Protein AF-A0AAV1QVF1-F1 (afdb_monomer)

Nearest PDB structures (foldseek):
  8b2l-assembly1_n3  TM=9.665E-01  e=1.427E-15  Nicotiana tabacum
  9f1b-assembly1_Bh  TM=9.693E-01  e=2.562E-13  Oryctolagus cuniculus
  8q7z-assembly1_Bh  TM=9.724E-01  e=2.250E-12  Gallus gallus
  7oyc-assembly1_h1  TM=9.728E-01  e=4.641E-12  Xenopus laevis
  9cai-assembly1_Ch  TM=9.662E-01  e=3.014E-11  Caenorhabditis elegans

pLDDT: mean 75.4, std 24.53, range [30.38, 97.69]

Structure (mmCIF, N/CA/C/O backbone):
data_AF-A0AAV1QVF1-F1
#
_entry.id   AF-A0AAV1QVF1-F1
#
loop_
_atom_site.group_PDB
_atom_site.id
_atom_site.type_symbol
_atom_site.label_atom_id
_atom_site.label_alt_id
_atom_site.label_comp_id
_atom_site.label_asym_id
_atom_site.label_entity_id
_atom_site.label_seq_id
_atom_site.pdbx_PDB_ins_code
_atom_site.Cartn_x
_atom_site.Cartn_y
_atom_site.Cartn_z
_atom_site.occupancy
_atom_site.B_iso_or_equiv
_atom_site.auth_seq_id
_atom_site.auth_comp_id
_atom_site.auth_asym_id
_atom_site.auth_atom_id
_atom_site.pdbx_PDB_model_num
ATOM 1 N N . MET A 1 1 ? -22.819 3.137 20.913 1.00 63.47 1 MET A N 1
ATOM 2 C CA . MET A 1 1 ? -21.813 3.892 20.152 1.00 63.47 1 MET A CA 1
ATOM 3 C C . MET A 1 1 ? -22.091 3.697 18.686 1.00 63.47 1 MET A C 1
ATOM 5 O O . MET A 1 1 ? -22.201 2.554 18.252 1.00 63.47 1 MET A O 1
ATOM 9 N N . ALA A 1 2 ? -22.255 4.797 17.960 1.00 74.19 2 ALA A N 1
ATOM 10 C CA . ALA A 1 2 ? -22.386 4.755 16.515 1.00 74.19 2 ALA A CA 1
ATOM 11 C C . ALA A 1 2 ? -21.055 4.324 15.879 1.00 74.19 2 ALA A C 1
ATOM 13 O O . ALA A 1 2 ? -19.973 4.571 16.416 1.00 74.19 2 ALA A O 1
ATOM 14 N N . ARG A 1 3 ? -21.141 3.650 14.735 1.00 84.25 3 ARG A N 1
ATOM 15 C CA . ARG A 1 3 ? -19.978 3.242 13.947 1.00 84.25 3 ARG A CA 1
ATOM 16 C C . ARG A 1 3 ? -19.303 4.488 13.366 1.00 84.25 3 ARG A C 1
ATOM 18 O O . ARG A 1 3 ? -19.958 5.262 12.675 1.00 84.25 3 ARG A O 1
ATOM 25 N N . ILE A 1 4 ? -18.004 4.654 13.612 1.00 90.12 4 ILE A N 1
ATOM 26 C CA . ILE A 1 4 ? -17.231 5.778 13.068 1.00 90.12 4 ILE A CA 1
ATOM 27 C C . ILE A 1 4 ? -17.143 5.653 11.544 1.00 90.12 4 ILE A C 1
ATOM 29 O O . ILE A 1 4 ? -16.872 4.570 11.011 1.00 90.12 4 ILE A O 1
ATOM 33 N N . LYS A 1 5 ? -17.342 6.766 10.831 1.00 92.56 5 LYS A N 1
ATOM 34 C CA . LYS A 1 5 ? -17.163 6.815 9.379 1.00 92.56 5 LYS A CA 1
ATOM 35 C C . LYS A 1 5 ? -15.743 7.263 9.041 1.00 92.56 5 LYS A C 1
ATOM 37 O O . LYS A 1 5 ? -15.233 8.261 9.538 1.00 92.56 5 LYS A O 1
ATOM 42 N N . VAL A 1 6 ? -15.082 6.517 8.158 1.00 93.62 6 VAL A N 1
ATOM 43 C CA . VAL A 1 6 ? -13.661 6.741 7.839 1.00 93.62 6 VAL A CA 1
ATOM 44 C C . VAL A 1 6 ? -13.424 8.065 7.102 1.00 93.62 6 VAL A C 1
ATOM 46 O O . VAL A 1 6 ? -12.368 8.667 7.278 1.00 93.62 6 VAL A O 1
ATOM 49 N N . HIS A 1 7 ? -14.376 8.538 6.292 1.00 93.56 7 HIS A N 1
ATOM 50 C CA . HIS A 1 7 ? -14.222 9.808 5.573 1.00 93.56 7 HIS A CA 1
ATOM 51 C C . HIS A 1 7 ? -14.147 11.007 6.531 1.00 93.56 7 HIS A C 1
ATOM 53 O O . HIS A 1 7 ? -13.313 11.884 6.325 1.00 93.56 7 HIS A O 1
ATOM 59 N N . GLU A 1 8 ? -14.911 10.986 7.626 1.00 92.94 8 GLU A N 1
ATOM 60 C CA . GLU A 1 8 ? -14.871 12.013 8.676 1.00 92.94 8 GLU A CA 1
ATOM 61 C C . GLU A 1 8 ? -13.483 12.056 9.337 1.00 92.94 8 GLU A C 1
ATOM 63 O O . GLU A 1 8 ? -12.901 13.119 9.532 1.00 92.94 8 GLU A O 1
ATOM 68 N N . LEU A 1 9 ? -12.875 10.891 9.603 1.00 94.56 9 LEU A N 1
ATOM 69 C CA . LEU A 1 9 ? -11.525 10.805 10.179 1.00 94.56 9 LEU A CA 1
ATOM 70 C C . LEU A 1 9 ? -10.434 11.377 9.260 1.00 94.56 9 LEU A C 1
ATOM 72 O O . LEU A 1 9 ? -9.394 11.841 9.735 1.00 94.56 9 LEU A O 1
ATOM 76 N N . ARG A 1 10 ? -10.635 11.344 7.936 1.00 94.00 10 ARG A N 1
ATOM 77 C CA . ARG A 1 10 ? -9.662 11.899 6.984 1.00 94.00 10 ARG A CA 1
ATOM 78 C C . ARG A 1 10 ? -9.607 13.423 7.047 1.00 94.00 10 ARG A C 1
ATOM 80 O O . ARG A 1 10 ? -8.522 13.961 6.837 1.00 94.00 10 ARG A O 1
ATOM 87 N N . GLN A 1 11 ? -10.705 14.086 7.397 1.00 94.00 11 GLN A N 1
ATOM 88 C CA . GLN A 1 11 ? -10.780 15.548 7.500 1.00 94.00 11 GLN A CA 1
ATOM 89 C C . GLN A 1 11 ? -10.167 16.093 8.805 1.00 94.00 11 GLN A C 1
ATOM 91 O O . GLN A 1 11 ? -9.701 17.224 8.830 1.00 94.00 11 GLN A O 1
ATOM 96 N N . LYS A 1 12 ? -10.084 15.280 9.868 1.00 94.75 12 LYS A N 1
ATOM 97 C CA . LYS A 1 12 ? -9.550 15.690 11.185 1.00 94.75 12 LYS A CA 1
ATOM 98 C C . LYS A 1 12 ? -8.029 15.874 11.223 1.00 94.75 12 LYS A C 1
ATOM 100 O O . LYS A 1 12 ? -7.302 15.248 10.445 1.00 94.75 12 LYS A O 1
ATOM 105 N N . SER A 1 13 ? -7.516 16.653 12.176 1.00 95.69 13 SER A N 1
ATOM 106 C CA . SER A 1 13 ? -6.069 16.811 12.370 1.00 95.69 13 SER A CA 1
ATOM 107 C C . SER A 1 13 ? -5.430 15.570 13.021 1.00 95.69 13 SER A C 1
ATOM 109 O O . SER A 1 13 ? -6.107 14.674 13.531 1.00 95.69 13 SER A O 1
ATOM 111 N N . LYS A 1 14 ? -4.091 15.480 13.005 1.00 93.94 14 LYS A N 1
ATOM 112 C CA . LYS A 1 14 ? -3.368 14.381 13.678 1.00 93.94 14 LYS A CA 1
ATOM 113 C C . LYS A 1 14 ? -3.569 14.418 15.198 1.00 93.94 14 LYS A C 1
ATOM 115 O O . LYS A 1 14 ? -3.641 13.353 15.806 1.00 93.94 14 LYS A O 1
ATOM 120 N N . ALA A 1 15 ? -3.644 15.610 15.791 1.00 95.56 15 ALA A N 1
ATOM 121 C CA . ALA A 1 15 ? -3.850 15.779 17.227 1.00 95.56 15 ALA A CA 1
ATOM 122 C C . ALA A 1 15 ? -5.226 15.242 17.645 1.00 95.56 15 ALA A C 1
ATOM 124 O O . ALA A 1 15 ? -5.305 14.412 18.549 1.00 95.56 15 ALA A O 1
ATOM 125 N N . ASP A 1 16 ? -6.274 15.591 16.894 1.00 95.62 16 ASP A N 1
ATOM 126 C CA . ASP A 1 16 ? -7.645 15.138 17.171 1.00 95.62 16 ASP A CA 1
ATOM 127 C C . ASP A 1 16 ? -7.776 13.618 17.051 1.00 95.62 16 ASP A C 1
ATOM 129 O O . ASP A 1 16 ? -8.428 12.970 17.866 1.00 95.62 16 ASP A O 1
ATOM 133 N N . LEU A 1 17 ? -7.115 13.018 16.053 1.00 96.00 17 LEU A N 1
ATOM 134 C CA . LEU A 1 17 ? -7.097 11.563 15.888 1.00 96.00 17 LEU A CA 1
ATOM 135 C C . LEU A 1 17 ? -6.396 10.857 17.058 1.00 96.00 17 LEU A C 1
ATOM 137 O O . LEU A 1 17 ? -6.807 9.763 17.441 1.00 96.00 17 LEU A O 1
ATOM 141 N N . LEU A 1 18 ? -5.346 11.460 17.628 1.00 96.62 18 LEU A N 1
ATOM 142 C CA . LEU A 1 18 ? -4.652 10.915 18.797 1.00 96.62 18 LEU A CA 1
ATOM 143 C C . LEU A 1 18 ? -5.479 11.058 20.077 1.00 96.62 18 LEU A C 1
ATOM 145 O O . LEU A 1 18 ? -5.469 10.132 20.886 1.00 96.62 18 LEU A O 1
ATOM 149 N N . ALA A 1 19 ? -6.198 12.169 20.247 1.00 96.75 19 ALA A N 1
ATOM 150 C CA . ALA A 1 19 ? -7.142 12.351 21.347 1.00 96.75 19 ALA A CA 1
ATOM 151 C C . ALA A 1 19 ? -8.268 11.308 21.269 1.00 96.75 19 ALA A C 1
ATOM 153 O O . ALA A 1 19 ? -8.403 10.479 22.165 1.00 96.75 19 ALA A O 1
ATOM 154 N N . GLN A 1 20 ? -8.942 11.217 20.117 1.00 95.00 20 GLN A N 1
ATOM 155 C CA . GLN A 1 20 ? -10.008 10.241 19.881 1.00 95.00 20 GLN A CA 1
ATOM 156 C C . GLN A 1 20 ? -9.532 8.787 20.076 1.00 95.00 20 GLN A C 1
ATOM 158 O O . GLN A 1 20 ? -10.280 7.932 20.550 1.00 95.00 20 GLN A O 1
ATOM 163 N N . LEU A 1 21 ? -8.274 8.481 19.735 1.00 96.44 21 LEU A N 1
ATOM 164 C CA . LEU A 1 21 ? -7.676 7.168 19.984 1.00 96.44 21 LEU A CA 1
ATOM 165 C C . LEU A 1 21 ? -7.495 6.870 21.481 1.00 96.44 21 LEU A C 1
ATOM 167 O O . LEU A 1 21 ? -7.655 5.715 21.880 1.00 96.44 21 LEU A O 1
ATOM 171 N N . LYS A 1 22 ? -7.122 7.866 22.295 1.00 97.69 22 LYS A N 1
ATOM 172 C CA . LYS A 1 22 ? -6.984 7.705 23.752 1.00 97.69 22 LYS A CA 1
ATOM 173 C C . LYS A 1 22 ? -8.345 7.427 24.389 1.00 97.69 22 LYS A C 1
ATOM 175 O O . LYS A 1 22 ? -8.454 6.456 25.136 1.00 97.69 22 LYS A O 1
ATOM 180 N N . ASP A 1 23 ? -9.373 8.173 23.998 1.00 96.56 23 ASP A N 1
ATOM 181 C CA . ASP A 1 23 ? -10.731 8.017 24.532 1.00 96.56 23 ASP A CA 1
ATOM 182 C C . ASP A 1 23 ? -11.304 6.627 24.222 1.00 96.56 23 ASP A C 1
ATOM 184 O O . ASP A 1 23 ? -11.770 5.918 25.114 1.00 96.56 23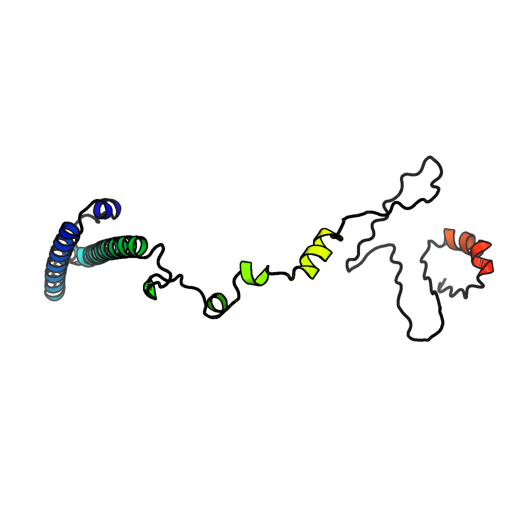 ASP A O 1
ATOM 188 N N . LEU A 1 24 ? -11.169 6.166 22.972 1.00 96.19 24 LEU A N 1
ATOM 189 C CA . LEU A 1 24 ? -11.619 4.827 22.568 1.00 96.19 24 LEU A CA 1
ATOM 190 C C . LEU A 1 24 ? -10.868 3.703 23.299 1.00 96.19 24 LEU A C 1
ATOM 192 O O . LEU A 1 24 ? -11.438 2.644 23.570 1.00 96.19 24 LEU A O 1
ATOM 196 N N . LYS A 1 25 ? -9.580 3.897 23.614 1.00 97.44 25 LYS A N 1
ATOM 197 C CA . LYS A 1 25 ? -8.801 2.925 24.398 1.00 97.44 25 LYS A CA 1
ATOM 198 C C . LYS A 1 25 ? -9.253 2.880 25.856 1.00 97.44 25 LYS A C 1
ATOM 200 O O . LYS A 1 25 ? -9.336 1.781 26.405 1.00 97.44 25 LYS A O 1
ATOM 205 N N . ALA A 1 26 ? -9.556 4.030 26.456 1.00 97.19 26 ALA A N 1
ATOM 206 C CA . ALA A 1 26 ? -10.098 4.105 27.809 1.00 97.19 26 ALA A CA 1
ATOM 207 C C . ALA A 1 26 ? -11.469 3.415 27.889 1.00 97.19 26 ALA A C 1
ATOM 209 O O . ALA A 1 26 ? -11.684 2.561 28.748 1.00 97.19 26 ALA A O 1
ATOM 210 N N . GLU A 1 27 ? -12.357 3.674 26.926 1.00 94.94 27 GLU A N 1
ATOM 211 C CA . GLU A 1 27 ? -13.651 2.991 26.845 1.00 94.94 27 GLU A CA 1
ATOM 212 C C . GLU A 1 27 ? -13.486 1.474 26.668 1.00 94.94 27 GLU A C 1
ATOM 214 O O . GLU A 1 27 ? -14.150 0.686 27.344 1.00 94.94 27 GLU A O 1
ATOM 219 N N . LEU A 1 28 ? -12.564 1.030 25.804 1.00 96.12 28 LEU A N 1
ATOM 220 C CA . LEU A 1 28 ? -12.289 -0.397 25.632 1.00 96.12 28 LEU A CA 1
ATOM 221 C C . LEU A 1 28 ? -11.797 -1.049 26.931 1.00 96.12 28 LEU A C 1
ATOM 223 O O . LEU A 1 28 ? -12.159 -2.196 27.200 1.00 96.12 28 LEU A O 1
ATOM 227 N N . ALA A 1 29 ? -10.972 -0.355 27.718 1.00 96.75 29 ALA A N 1
ATOM 228 C CA . ALA A 1 29 ? -10.501 -0.852 29.007 1.00 96.75 29 ALA A CA 1
ATOM 229 C C . ALA A 1 29 ? -11.670 -1.047 29.985 1.00 96.75 29 ALA A C 1
ATOM 231 O O . ALA A 1 29 ? -11.811 -2.130 30.552 1.00 96.75 29 ALA A O 1
ATOM 232 N N . LEU A 1 30 ? -12.573 -0.067 30.084 1.00 94.69 30 LEU A N 1
ATOM 233 C CA . LEU A 1 30 ? -13.784 -0.170 30.906 1.00 94.69 30 LEU A CA 1
ATOM 234 C C . LEU A 1 30 ? -14.687 -1.332 30.464 1.00 94.69 30 LEU A C 1
ATOM 236 O O . LEU A 1 30 ? -15.161 -2.110 31.291 1.00 94.69 30 LEU A O 1
ATOM 240 N N . LEU A 1 31 ? -14.881 -1.512 29.153 1.00 95.12 31 LEU A N 1
ATOM 241 C CA . LEU A 1 31 ? -15.676 -2.621 28.615 1.00 95.12 31 LEU A CA 1
ATOM 242 C C . LEU A 1 31 ? -15.040 -3.995 28.874 1.00 95.12 31 LEU A C 1
ATOM 244 O O . LEU A 1 31 ? -15.755 -4.988 29.001 1.00 95.12 31 LEU A O 1
ATOM 248 N N . ARG A 1 32 ? -13.707 -4.074 28.957 1.00 95.44 32 ARG A N 1
ATOM 249 C CA . ARG A 1 32 ? -12.994 -5.311 29.311 1.00 95.44 32 ARG A CA 1
ATOM 250 C C . ARG A 1 32 ? -13.179 -5.676 30.778 1.00 95.44 32 ARG A C 1
ATOM 252 O O . ARG A 1 32 ? -13.421 -6.845 31.050 1.00 95.44 32 ARG A O 1
ATOM 259 N N . VAL A 1 33 ? -13.132 -4.702 31.687 1.00 95.25 33 VAL A N 1
ATOM 260 C CA . VAL A 1 33 ? -13.449 -4.929 33.108 1.00 95.25 33 VAL A CA 1
ATOM 261 C C . VAL A 1 33 ? -14.893 -5.409 33.247 1.00 95.25 33 VAL A C 1
ATOM 263 O O . VAL A 1 33 ? -15.136 -6.454 33.841 1.00 95.25 33 VAL A O 1
ATOM 266 N N . ALA A 1 34 ? -15.835 -4.727 32.588 1.00 94.69 34 ALA A N 1
ATOM 267 C CA . ALA A 1 34 ? -17.246 -5.115 32.589 1.00 94.69 34 ALA A CA 1
ATOM 268 C C . ALA A 1 34 ? -17.495 -6.523 32.016 1.00 94.69 34 ALA A C 1
ATOM 270 O O . ALA A 1 34 ? -18.453 -7.184 32.403 1.00 94.69 34 ALA A O 1
ATOM 271 N N . LYS A 1 35 ? -16.651 -6.999 31.093 1.00 95.75 35 LYS A N 1
ATOM 272 C CA . LYS A 1 35 ? -16.720 -8.376 30.588 1.00 95.75 35 LYS A CA 1
ATOM 273 C C . LYS A 1 35 ? -16.379 -9.402 31.667 1.00 95.75 35 LYS A C 1
ATOM 275 O O . LYS A 1 35 ? -17.007 -10.453 31.697 1.00 95.75 35 LYS A O 1
ATOM 280 N N . VAL A 1 36 ? -15.392 -9.111 32.513 1.00 94.56 36 VAL A N 1
ATOM 281 C CA . VAL A 1 36 ? -14.968 -10.011 33.597 1.00 94.56 36 VAL A CA 1
ATOM 282 C C . VAL A 1 36 ? -16.013 -10.047 34.709 1.00 94.56 36 VAL A C 1
ATOM 284 O O . VAL A 1 36 ? -16.318 -11.115 35.219 1.00 94.56 36 VAL A O 1
ATOM 287 N N . THR A 1 37 ? -16.624 -8.907 35.033 1.00 93.06 37 THR A N 1
ATOM 288 C CA . THR A 1 37 ? -17.628 -8.799 36.103 1.00 93.06 37 THR A CA 1
ATOM 289 C C . THR A 1 37 ? -19.041 -9.238 35.693 1.00 93.06 37 THR A C 1
ATOM 291 O O . THR A 1 37 ? -19.994 -8.968 36.417 1.00 93.06 37 THR A O 1
ATOM 294 N N . GLY A 1 38 ? -19.210 -9.892 34.536 1.00 90.06 38 GLY A N 1
ATOM 295 C CA . GLY A 1 38 ? -20.519 -10.382 34.080 1.00 90.06 38 GLY A CA 1
ATOM 296 C C . GLY A 1 38 ? -21.493 -9.279 33.641 1.00 90.06 38 GLY A C 1
ATOM 297 O O . GLY A 1 38 ? -22.702 -9.404 33.810 1.00 90.06 38 GLY A O 1
ATOM 298 N N . GLY A 1 39 ? -20.988 -8.172 33.093 1.00 91.12 39 GLY A N 1
ATOM 299 C CA . GLY A 1 39 ? -21.803 -7.027 32.687 1.00 91.12 39 GLY A CA 1
ATOM 300 C C . GLY A 1 39 ? -22.830 -7.328 31.585 1.00 91.12 39 GLY A C 1
ATOM 301 O O . GLY A 1 39 ? -22.695 -8.263 30.800 1.00 91.12 39 GLY A O 1
ATOM 302 N N . ALA A 1 40 ? -23.846 -6.463 31.484 1.00 93.19 40 ALA A N 1
ATOM 303 C CA . ALA A 1 40 ? -24.972 -6.628 30.562 1.00 93.19 40 ALA A CA 1
ATOM 304 C C . ALA A 1 40 ? -24.554 -6.885 29.089 1.00 93.19 40 ALA A C 1
ATOM 306 O O . ALA A 1 40 ? -23.673 -6.187 28.565 1.00 93.19 40 ALA A O 1
ATOM 307 N N . PRO A 1 41 ? -25.252 -7.780 28.359 1.00 90.81 41 PRO A N 1
ATOM 308 C CA . PRO A 1 41 ? -24.879 -8.200 26.999 1.00 90.81 41 PRO A CA 1
ATOM 309 C C . PRO A 1 41 ? -24.834 -7.041 25.989 1.00 90.81 41 PRO A C 1
ATOM 311 O O . PRO A 1 41 ? -23.971 -6.998 25.105 1.00 90.81 41 PRO A O 1
ATOM 314 N N . ASN A 1 42 ? -25.691 -6.031 26.166 1.00 90.81 42 ASN A N 1
ATOM 315 C CA . ASN A 1 42 ? -25.704 -4.817 25.342 1.00 90.81 42 ASN A CA 1
ATOM 316 C C . ASN A 1 42 ? -24.419 -3.983 25.485 1.00 90.81 42 ASN A C 1
ATOM 318 O O . ASN A 1 42 ? -23.991 -3.331 24.530 1.00 90.81 42 ASN A O 1
ATOM 322 N N . LYS A 1 43 ? -23.773 -3.996 26.660 1.00 89.38 43 LYS A N 1
ATOM 323 C CA . LYS A 1 43 ? -22.462 -3.356 26.862 1.00 89.38 43 LYS A CA 1
ATOM 324 C C . LYS A 1 43 ? -21.357 -4.186 26.206 1.00 89.38 43 LYS A C 1
ATOM 326 O O . LYS A 1 43 ? -20.523 -3.624 25.502 1.00 89.38 43 LYS A O 1
ATOM 331 N N . LEU A 1 44 ? -21.391 -5.511 26.346 1.00 90.00 44 LEU A N 1
ATOM 332 C CA . LEU A 1 44 ? -20.382 -6.416 25.776 1.00 90.00 44 LEU A CA 1
ATOM 333 C C . LEU A 1 44 ? -20.367 -6.406 24.242 1.00 90.00 44 LEU A C 1
ATOM 335 O O . LEU A 1 44 ? -19.299 -6.411 23.628 1.00 90.00 44 LEU A O 1
ATOM 339 N N . SER A 1 45 ? -21.537 -6.280 23.618 1.00 91.94 45 SER A N 1
ATOM 340 C CA . SER A 1 45 ? -21.677 -6.165 22.160 1.00 91.94 45 SER A CA 1
ATOM 341 C C . SER A 1 45 ? -20.908 -4.966 21.577 1.00 91.94 45 SER A C 1
ATOM 343 O O . SER A 1 45 ? -20.428 -5.015 20.441 1.00 91.94 45 SER A O 1
ATOM 345 N N . LYS A 1 46 ? -20.697 -3.902 22.370 1.00 92.94 46 LYS A N 1
ATOM 346 C CA . LYS A 1 46 ? -19.928 -2.716 21.954 1.00 92.94 46 LYS A CA 1
ATOM 347 C C . LYS A 1 46 ? -18.430 -2.995 21.805 1.00 92.94 46 LYS A C 1
ATOM 349 O O . LYS A 1 46 ? -17.777 -2.292 21.040 1.00 92.94 46 LYS A O 1
ATOM 354 N N . ILE A 1 47 ? -17.880 -4.034 22.446 1.00 94.62 47 ILE A N 1
ATOM 355 C CA . ILE A 1 47 ? -16.438 -4.349 22.400 1.00 94.62 47 ILE A CA 1
ATOM 356 C C . ILE A 1 47 ? -15.959 -4.528 20.956 1.00 94.62 47 ILE A C 1
ATOM 358 O O . ILE A 1 47 ? -14.922 -3.986 20.570 1.00 94.62 47 ILE A O 1
ATOM 362 N N . LYS A 1 48 ? -16.716 -5.272 20.138 1.00 93.62 48 LYS A N 1
ATOM 363 C CA . LYS A 1 48 ? -16.373 -5.496 18.725 1.00 93.62 48 LYS A CA 1
ATOM 364 C C . LYS A 1 48 ? -16.333 -4.175 17.955 1.00 93.62 48 LYS A C 1
ATOM 366 O O . LYS A 1 48 ? -15.389 -3.934 17.205 1.00 93.62 48 LYS A O 1
ATOM 371 N N . VAL A 1 49 ? -17.326 -3.314 18.181 1.00 94.06 49 VAL A N 1
ATOM 372 C CA . VAL A 1 49 ? -17.444 -2.007 17.522 1.00 94.06 49 VAL A CA 1
ATOM 373 C C . VAL A 1 49 ? -16.283 -1.093 17.916 1.00 94.06 49 VAL A C 1
ATOM 375 O O . VAL A 1 49 ? -15.615 -0.562 17.035 1.00 94.06 49 VAL A O 1
ATOM 378 N N . VAL A 1 50 ? -15.971 -0.975 1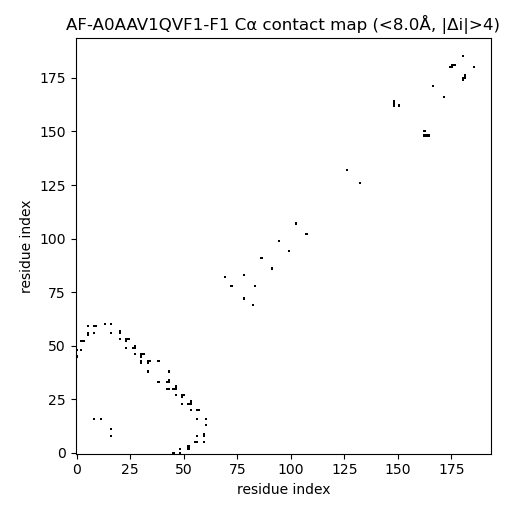9.210 1.00 95.25 50 VAL A N 1
ATOM 379 C CA . VAL A 1 50 ? -14.872 -0.126 19.703 1.00 95.25 50 VAL A CA 1
ATOM 380 C C . VAL A 1 50 ? -13.512 -0.614 19.185 1.00 95.25 50 VAL A C 1
ATOM 382 O O . VAL A 1 50 ? -12.695 0.193 18.744 1.00 95.25 50 VAL A O 1
ATOM 385 N N . ARG A 1 51 ? -13.268 -1.934 19.133 1.00 96.06 51 ARG A N 1
ATOM 386 C CA . ARG A 1 51 ? -12.033 -2.492 18.543 1.00 96.06 51 ARG A CA 1
ATOM 387 C C . ARG A 1 51 ? -11.882 -2.138 17.063 1.00 96.06 51 ARG A C 1
ATOM 389 O O . ARG A 1 51 ? -10.786 -1.776 16.636 1.00 96.06 51 ARG A O 1
ATOM 396 N N . LEU A 1 52 ? -12.967 -2.234 16.293 1.00 95.44 52 LEU A N 1
ATOM 397 C CA . LEU A 1 52 ? -12.979 -1.846 14.881 1.00 95.44 52 LEU A CA 1
ATOM 398 C C . LEU A 1 52 ? -12.729 -0.343 14.715 1.00 95.44 52 LEU A C 1
ATOM 400 O O . LEU A 1 52 ? -11.909 0.044 13.886 1.00 95.44 52 LEU A O 1
ATOM 404 N N . SER A 1 53 ? -13.362 0.489 15.542 1.00 95.75 53 SER A N 1
ATOM 405 C CA . SER A 1 53 ? -13.148 1.939 15.574 1.00 95.75 53 SER A CA 1
ATOM 406 C C . SER A 1 53 ? -11.682 2.308 15.841 1.00 95.75 53 SER A C 1
ATOM 408 O O . SER A 1 53 ? -11.106 3.111 15.108 1.00 95.75 53 SER A O 1
ATOM 410 N N . ILE A 1 54 ? -11.031 1.672 16.824 1.00 95.94 54 ILE A N 1
ATOM 411 C CA . ILE A 1 54 ? -9.597 1.869 17.113 1.00 95.94 54 ILE A CA 1
ATOM 412 C C . ILE A 1 54 ? -8.738 1.502 15.899 1.00 95.94 54 ILE A C 1
ATOM 414 O O . ILE A 1 54 ? -7.846 2.262 15.515 1.00 95.94 54 ILE A O 1
ATOM 418 N N . ALA A 1 55 ? -9.011 0.354 15.271 1.00 96.50 55 ALA A N 1
ATOM 419 C CA . ALA A 1 55 ? -8.278 -0.091 14.089 1.00 96.50 55 ALA A CA 1
ATOM 420 C C . ALA A 1 55 ? -8.427 0.896 12.917 1.00 96.50 55 ALA A C 1
ATOM 422 O O . ALA A 1 55 ? -7.446 1.197 12.235 1.00 96.50 55 ALA A O 1
ATOM 423 N N . GLN A 1 56 ? -9.625 1.451 12.708 1.00 95.56 56 GLN A N 1
ATOM 424 C CA . GLN A 1 56 ? -9.880 2.465 11.681 1.00 95.56 56 GLN A CA 1
ATOM 425 C C . GLN A 1 56 ? -9.094 3.758 11.937 1.00 95.56 56 GLN A C 1
ATOM 427 O O . GLN A 1 56 ? -8.432 4.250 11.021 1.00 95.56 56 GLN A O 1
ATOM 432 N N . VAL A 1 57 ? -9.105 4.279 13.170 1.00 96.25 57 VAL A N 1
ATOM 433 C CA . VAL A 1 57 ? -8.349 5.492 13.540 1.00 96.25 57 VAL A CA 1
ATOM 434 C C . VAL A 1 57 ? -6.847 5.286 13.333 1.00 96.25 57 VAL A C 1
ATOM 436 O O . VAL A 1 57 ? -6.203 6.097 12.665 1.00 96.25 57 VAL A O 1
ATOM 439 N N . LEU A 1 58 ? -6.292 4.169 13.817 1.00 97.06 58 LEU A N 1
ATOM 440 C CA . LEU A 1 58 ? -4.881 3.819 13.608 1.00 97.06 58 LEU A CA 1
ATOM 441 C C . LEU A 1 58 ? -4.532 3.716 12.119 1.00 97.06 58 LEU A C 1
ATOM 443 O O . LEU A 1 58 ? -3.505 4.239 11.688 1.00 97.06 58 LEU A O 1
ATOM 447 N N . THR A 1 59 ? -5.411 3.110 11.319 1.00 96.75 59 THR A N 1
ATOM 448 C CA . THR A 1 59 ? -5.221 2.990 9.868 1.00 96.75 59 THR A CA 1
ATOM 449 C C . THR A 1 59 ? -5.132 4.362 9.201 1.00 96.75 59 THR A C 1
ATOM 451 O O . THR A 1 59 ? -4.223 4.587 8.403 1.00 96.75 59 THR A O 1
ATOM 454 N N . VAL A 1 60 ? -6.024 5.301 9.540 1.00 96.94 60 VAL A N 1
ATOM 455 C CA . VAL A 1 60 ? -6.003 6.664 8.978 1.00 96.94 60 VAL A CA 1
ATOM 456 C C . VAL A 1 60 ? -4.741 7.422 9.400 1.00 96.94 60 VAL A C 1
ATOM 458 O O . VAL A 1 60 ? -4.119 8.076 8.560 1.00 96.94 60 VAL A O 1
ATOM 461 N N . ILE A 1 61 ? -4.309 7.293 10.660 1.00 96.69 61 ILE A N 1
ATOM 462 C CA .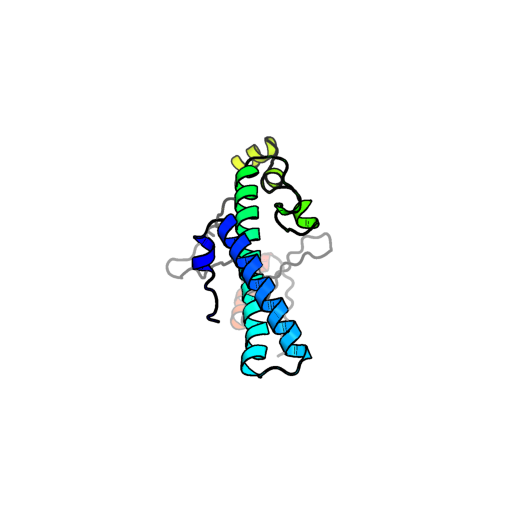 ILE A 1 61 ? -3.048 7.883 11.140 1.00 96.69 61 ILE A CA 1
ATOM 463 C C . ILE A 1 61 ? -1.865 7.348 10.319 1.00 96.69 61 ILE A C 1
ATOM 465 O O . ILE A 1 61 ? -1.080 8.137 9.788 1.00 96.69 61 ILE A O 1
ATOM 469 N N . SER A 1 62 ? -1.754 6.026 10.153 1.00 96.06 62 SER A N 1
ATOM 470 C CA . SER A 1 62 ? -0.678 5.410 9.367 1.00 96.06 62 SER A CA 1
ATOM 471 C C . SER A 1 62 ? -0.740 5.780 7.882 1.00 96.06 62 SER A C 1
ATOM 473 O O . SER A 1 62 ? 0.304 5.967 7.257 1.00 96.06 62 SER A O 1
ATOM 475 N N . GLN A 1 63 ? -1.938 5.912 7.301 1.00 95.19 63 GLN A N 1
ATOM 476 C CA . GLN A 1 63 ? -2.119 6.379 5.922 1.00 95.19 63 GLN A CA 1
ATOM 477 C C . GLN A 1 63 ? -1.597 7.808 5.745 1.00 95.19 63 GLN A C 1
ATOM 479 O O . GLN A 1 63 ? -0.800 8.044 4.838 1.00 95.19 63 GLN A O 1
ATOM 484 N N . LYS A 1 64 ? -1.978 8.738 6.633 1.00 94.50 64 LYS A N 1
ATOM 485 C CA . LYS A 1 64 ? -1.507 10.134 6.603 1.00 94.50 64 LYS A CA 1
ATOM 486 C C . LYS A 1 64 ? 0.009 10.226 6.756 1.00 94.50 64 LYS A C 1
ATOM 488 O O . LYS A 1 64 ? 0.663 10.895 5.963 1.00 94.50 64 LYS A O 1
ATOM 493 N N . GLN A 1 65 ? 0.582 9.498 7.715 1.00 94.00 65 GLN A N 1
ATOM 494 C CA . GLN A 1 65 ? 2.035 9.444 7.910 1.00 94.00 65 GLN A CA 1
ATOM 495 C C . GLN A 1 65 ? 2.760 8.941 6.654 1.00 94.00 65 GLN A C 1
ATOM 497 O O . GLN A 1 65 ? 3.717 9.565 6.199 1.00 94.00 65 GLN A O 1
ATOM 502 N N . LYS A 1 66 ? 2.282 7.846 6.047 1.00 94.69 66 LYS A N 1
ATOM 503 C CA . LYS A 1 66 ? 2.868 7.309 4.811 1.00 94.69 66 LYS A CA 1
ATOM 504 C C . LYS A 1 66 ? 2.708 8.262 3.629 1.00 94.69 66 LYS A C 1
ATOM 506 O O . LYS A 1 66 ? 3.622 8.329 2.818 1.00 94.69 66 LYS A O 1
ATOM 511 N N . ALA A 1 67 ? 1.593 8.982 3.514 1.00 94.31 67 ALA A N 1
ATOM 512 C CA . ALA A 1 67 ? 1.389 9.967 2.451 1.00 94.31 67 ALA A CA 1
ATOM 513 C C . ALA A 1 67 ? 2.409 11.112 2.549 1.00 94.31 67 ALA A C 1
ATOM 515 O O . ALA A 1 67 ? 3.103 11.390 1.575 1.00 94.31 67 ALA A O 1
ATOM 516 N N . VAL A 1 68 ? 2.589 11.678 3.748 1.00 94.88 68 VAL A N 1
ATOM 517 C CA . VAL A 1 68 ? 3.597 12.721 4.008 1.00 94.88 68 VAL A CA 1
ATOM 518 C C . VAL A 1 68 ? 5.008 12.217 3.685 1.00 94.88 68 VAL A C 1
ATOM 520 O O . VAL A 1 68 ? 5.768 12.891 2.993 1.00 94.88 68 VAL A O 1
ATOM 523 N N . LEU A 1 69 ? 5.352 10.997 4.113 1.00 95.06 69 LEU A N 1
ATOM 524 C CA . LEU A 1 69 ? 6.650 10.395 3.799 1.00 95.06 69 LEU A CA 1
ATOM 525 C C . LEU A 1 69 ? 6.832 10.134 2.295 1.00 95.06 69 LEU A C 1
ATOM 527 O O . LEU A 1 69 ? 7.923 10.328 1.769 1.00 95.06 69 LEU A O 1
ATOM 531 N N . ARG A 1 70 ? 5.788 9.709 1.575 1.00 95.25 70 ARG A N 1
ATOM 532 C CA . ARG A 1 70 ? 5.869 9.512 0.119 1.00 95.25 70 ARG A CA 1
ATOM 533 C C . ARG A 1 70 ? 6.158 10.819 -0.608 1.00 95.25 70 ARG A C 1
ATOM 535 O O . ARG A 1 70 ? 7.003 10.808 -1.496 1.00 95.25 70 ARG A O 1
ATOM 542 N N . GLU A 1 71 ? 5.526 11.920 -0.209 1.00 94.88 71 GLU A N 1
ATOM 543 C CA . GLU A 1 71 ? 5.808 13.236 -0.794 1.00 94.88 71 GLU A CA 1
ATOM 544 C C . GLU A 1 71 ? 7.240 13.694 -0.480 1.00 94.88 71 GLU A C 1
ATOM 546 O O . GLU A 1 71 ? 7.983 14.057 -1.392 1.00 94.88 71 GLU A O 1
ATOM 551 N N . ALA A 1 72 ? 7.697 13.542 0.768 1.00 94.81 72 ALA A N 1
ATOM 552 C CA . ALA A 1 72 ? 9.057 13.916 1.173 1.00 94.81 72 ALA A CA 1
ATOM 553 C C . ALA A 1 72 ? 10.177 13.143 0.440 1.00 94.81 72 ALA A C 1
ATOM 555 O O . ALA A 1 72 ? 11.310 13.626 0.339 1.00 94.81 72 ALA A O 1
ATOM 556 N N . TYR A 1 73 ? 9.892 11.933 -0.057 1.00 95.62 73 TYR A N 1
ATOM 557 C CA . TYR A 1 73 ? 10.865 11.060 -0.726 1.00 95.62 73 TYR A CA 1
ATOM 558 C C . TYR A 1 73 ? 10.608 10.861 -2.231 1.00 95.62 73 TYR A C 1
ATOM 560 O O . TYR A 1 73 ? 11.359 10.136 -2.879 1.00 95.62 73 TYR A O 1
ATOM 568 N N . LYS A 1 74 ? 9.610 11.529 -2.824 1.00 93.06 74 LYS A N 1
ATOM 569 C CA . LYS A 1 74 ? 9.115 11.278 -4.195 1.00 93.06 74 LYS A CA 1
ATOM 570 C C . LYS A 1 74 ? 10.183 11.311 -5.293 1.00 93.06 74 LYS A C 1
ATOM 572 O O . LYS A 1 74 ? 10.121 10.521 -6.229 1.00 93.06 74 LYS A O 1
ATOM 577 N N . LYS A 1 75 ? 11.157 12.215 -5.181 1.00 92.31 75 LYS A N 1
ATOM 578 C CA . LYS A 1 75 ? 12.234 12.414 -6.172 1.00 92.31 75 LYS A CA 1
ATOM 579 C C . LYS A 1 75 ? 13.611 11.979 -5.667 1.00 92.31 75 LYS A C 1
ATOM 581 O O . LYS A 1 75 ? 14.614 12.187 -6.341 1.00 92.31 75 LYS A O 1
ATOM 586 N N . LYS A 1 76 ? 13.685 11.390 -4.472 1.00 95.00 76 LYS A N 1
ATOM 587 C CA . LYS A 1 76 ? 14.958 10.949 -3.899 1.00 95.00 76 LYS A CA 1
ATOM 588 C C . LYS A 1 76 ? 15.338 9.598 -4.499 1.00 95.00 76 LYS A C 1
ATOM 590 O O . LYS A 1 76 ? 14.522 8.681 -4.541 1.00 95.00 76 LYS A O 1
ATOM 595 N N . LYS A 1 77 ? 16.599 9.458 -4.919 1.00 93.19 77 LYS A N 1
ATOM 596 C CA . LYS A 1 77 ? 17.137 8.206 -5.484 1.00 93.19 77 LYS A CA 1
ATOM 597 C C . LYS A 1 77 ? 17.008 7.028 -4.510 1.00 93.19 77 LYS A C 1
ATOM 599 O O . LYS A 1 77 ? 16.697 5.912 -4.919 1.00 93.19 77 LYS A O 1
ATOM 604 N N . LEU A 1 78 ? 17.256 7.272 -3.222 1.00 92.75 78 LEU A N 1
ATOM 605 C CA . LEU A 1 78 ? 17.234 6.252 -2.177 1.00 92.75 78 LEU A CA 1
ATOM 606 C C . LEU A 1 78 ? 15.940 6.348 -1.367 1.00 92.75 78 LEU A C 1
ATOM 608 O O . LEU A 1 78 ? 15.732 7.284 -0.598 1.00 92.75 78 LEU A O 1
ATOM 612 N N . LEU A 1 79 ? 15.078 5.346 -1.544 1.00 93.06 79 LEU A N 1
ATOM 613 C CA . LEU A 1 79 ? 13.843 5.191 -0.781 1.00 93.06 79 LEU A CA 1
ATOM 614 C C . LEU A 1 79 ? 14.038 4.214 0.392 1.00 93.06 79 LEU A C 1
ATOM 616 O O . LEU A 1 79 ? 14.665 3.156 0.196 1.00 93.06 79 LEU A O 1
ATOM 620 N N . PRO A 1 80 ? 13.425 4.491 1.560 1.00 94.81 80 PRO A N 1
ATOM 621 C CA . PRO A 1 80 ? 13.277 3.519 2.643 1.00 94.81 80 PRO A CA 1
ATOM 622 C C . PRO A 1 80 ? 12.607 2.223 2.167 1.00 94.81 80 PRO A C 1
ATOM 624 O O . PRO A 1 80 ? 11.730 2.253 1.299 1.00 94.81 80 PRO A O 1
ATOM 627 N N . LEU A 1 81 ? 12.990 1.079 2.746 1.00 92.38 81 LEU A N 1
ATOM 628 C CA . LEU A 1 81 ? 12.504 -0.253 2.346 1.00 92.38 81 LEU A CA 1
ATOM 629 C C . LEU A 1 81 ? 10.971 -0.392 2.389 1.00 92.38 81 LEU A C 1
ATOM 631 O O . LEU A 1 81 ? 10.400 -1.107 1.561 1.00 92.38 81 LEU A O 1
ATOM 635 N N . ASP A 1 82 ? 10.306 0.318 3.300 1.00 91.31 82 ASP A N 1
ATOM 636 C CA . ASP A 1 82 ? 8.847 0.286 3.465 1.00 91.31 82 ASP A CA 1
ATOM 637 C C . ASP A 1 82 ? 8.082 1.008 2.357 1.00 91.31 82 ASP A C 1
ATOM 639 O O . ASP A 1 82 ? 6.952 0.637 2.035 1.00 91.31 82 ASP A O 1
ATOM 643 N N . LEU A 1 83 ? 8.694 2.034 1.761 1.00 92.88 83 LEU A N 1
ATOM 644 C CA . LEU A 1 83 ? 8.086 2.820 0.689 1.00 92.88 83 LEU A CA 1
ATOM 645 C C . LEU A 1 83 ? 8.359 2.230 -0.696 1.00 92.88 83 LEU A C 1
ATOM 647 O O . LEU A 1 83 ? 7.668 2.591 -1.653 1.00 92.88 83 LEU A O 1
ATOM 651 N N . ARG A 1 84 ? 9.330 1.312 -0.806 1.00 92.31 84 ARG A N 1
ATOM 652 C CA . ARG A 1 84 ? 9.653 0.626 -2.062 1.00 92.31 84 ARG A CA 1
ATOM 653 C C . ARG A 1 84 ? 8.467 -0.219 -2.543 1.00 92.31 84 ARG A C 1
ATOM 655 O O . ARG A 1 84 ? 7.778 -0.843 -1.732 1.00 92.31 84 ARG A O 1
ATOM 662 N N . PRO A 1 85 ? 8.248 -0.304 -3.866 1.00 93.25 85 PRO A N 1
ATOM 663 C CA . PRO A 1 85 ? 7.220 -1.173 -4.418 1.00 93.25 85 PRO A CA 1
ATOM 664 C C . PRO A 1 85 ? 7.506 -2.633 -4.043 1.00 93.25 85 PRO A C 1
ATOM 666 O O . PRO A 1 85 ? 8.626 -3.127 -4.210 1.00 93.25 85 PRO A O 1
ATOM 669 N N . LYS A 1 86 ? 6.486 -3.337 -3.545 1.00 94.81 86 LYS A N 1
ATOM 670 C CA . LYS A 1 86 ? 6.586 -4.754 -3.183 1.00 94.81 86 LYS A CA 1
ATOM 671 C C . LYS A 1 86 ? 6.496 -5.598 -4.458 1.00 94.81 86 LYS A C 1
ATOM 673 O O . LYS A 1 86 ? 5.418 -5.863 -4.968 1.00 94.81 86 LYS A O 1
ATOM 678 N N . LYS A 1 87 ? 7.658 -5.964 -5.000 1.00 95.75 87 LYS A N 1
ATOM 679 C CA . LYS A 1 87 ? 7.821 -6.859 -6.158 1.00 95.75 87 LYS A CA 1
ATOM 680 C C . LYS A 1 87 ? 8.639 -8.083 -5.748 1.00 95.75 87 LYS A C 1
ATOM 682 O O . LYS A 1 87 ? 9.433 -8.007 -4.803 1.00 95.75 87 LYS A O 1
ATOM 687 N N . THR A 1 88 ? 8.504 -9.185 -6.484 1.00 97.19 88 THR A N 1
ATOM 688 C CA . THR A 1 88 ? 9.330 -10.381 -6.255 1.00 97.19 88 THR A CA 1
ATOM 689 C C . THR A 1 88 ? 10.818 -10.067 -6.450 1.00 97.19 88 THR A C 1
ATOM 691 O O . THR A 1 88 ? 11.199 -9.100 -7.118 1.00 97.19 88 THR A O 1
ATOM 694 N N . ARG A 1 89 ? 11.695 -10.867 -5.832 1.00 96.19 89 ARG A N 1
ATOM 695 C CA . ARG A 1 89 ? 13.155 -10.691 -5.940 1.00 96.19 89 ARG A CA 1
ATOM 696 C C . ARG A 1 89 ? 13.629 -10.769 -7.395 1.00 96.19 89 ARG A C 1
ATOM 698 O O . ARG A 1 89 ? 14.428 -9.929 -7.795 1.00 96.19 89 ARG A O 1
ATOM 705 N N . ALA A 1 90 ? 13.092 -11.708 -8.177 1.00 97.69 90 ALA A N 1
ATOM 706 C CA . ALA A 1 90 ? 13.394 -11.853 -9.601 1.00 97.69 90 ALA A CA 1
ATOM 707 C C . ALA A 1 90 ? 13.042 -10.580 -10.393 1.00 97.69 90 ALA A C 1
ATOM 709 O O . ALA A 1 90 ? 13.891 -10.030 -11.091 1.00 97.69 90 ALA A O 1
ATOM 710 N N . ILE A 1 91 ? 11.841 -10.019 -10.192 1.00 96.50 91 ILE A N 1
ATOM 711 C CA . ILE A 1 91 ? 11.412 -8.780 -10.867 1.00 96.50 91 ILE A CA 1
ATOM 712 C C . ILE A 1 91 ? 12.264 -7.570 -10.455 1.00 96.50 91 ILE A C 1
ATOM 714 O O . ILE A 1 91 ? 12.435 -6.648 -11.245 1.00 96.50 91 ILE A O 1
ATOM 718 N N . ARG A 1 92 ? 12.798 -7.537 -9.228 1.00 94.62 92 ARG A N 1
ATOM 719 C CA . ARG A 1 92 ? 13.705 -6.458 -8.795 1.00 94.62 92 ARG A CA 1
ATOM 720 C C . ARG A 1 92 ? 15.101 -6.553 -9.416 1.00 94.62 92 ARG A C 1
ATOM 722 O O . ARG A 1 92 ? 15.752 -5.524 -9.528 1.00 94.62 92 ARG A O 1
ATOM 729 N N . ARG A 1 93 ? 15.557 -7.761 -9.763 1.00 95.81 93 ARG A N 1
ATOM 730 C CA . ARG A 1 93 ? 16.896 -8.018 -10.320 1.00 95.81 93 ARG A CA 1
ATOM 731 C C . ARG A 1 93 ? 16.954 -7.973 -11.846 1.00 95.81 93 ARG A C 1
ATOM 733 O O . ARG A 1 93 ? 18.038 -7.783 -12.380 1.00 95.81 93 ARG A O 1
ATOM 740 N N . ARG A 1 94 ? 15.827 -8.159 -12.542 1.00 96.31 94 ARG A N 1
ATOM 741 C CA . ARG A 1 94 ? 15.787 -8.088 -14.011 1.00 96.31 94 ARG A CA 1
ATOM 742 C C . ARG A 1 94 ? 16.200 -6.702 -14.517 1.00 96.31 94 ARG A C 1
ATOM 744 O O . ARG A 1 94 ? 15.955 -5.696 -13.849 1.00 96.31 94 ARG A O 1
ATOM 751 N N . LEU A 1 95 ? 16.733 -6.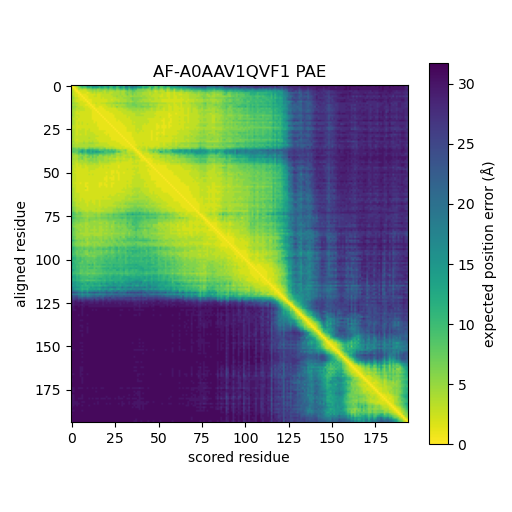661 -15.734 1.00 96.62 95 LEU A N 1
ATOM 752 C CA . LEU A 1 95 ? 17.056 -5.417 -16.429 1.00 96.62 95 LEU A CA 1
ATOM 753 C C . LEU A 1 95 ? 15.814 -4.534 -16.628 1.00 96.62 95 LEU A C 1
ATOM 755 O O . LEU A 1 95 ? 14.681 -5.007 -16.768 1.00 96.62 95 LEU A O 1
ATOM 759 N N . THR A 1 96 ? 16.031 -3.221 -16.637 1.00 96.00 96 THR A N 1
ATOM 760 C CA . THR A 1 96 ? 14.986 -2.253 -16.990 1.00 96.00 96 THR A CA 1
ATOM 761 C C . THR A 1 96 ? 14.609 -2.378 -18.468 1.00 96.00 96 THR A C 1
ATOM 763 O O . THR A 1 96 ? 15.425 -2.777 -19.294 1.00 96.00 96 THR A O 1
ATOM 766 N N . LYS A 1 97 ? 13.377 -1.991 -18.831 1.00 96.38 97 LYS A N 1
ATOM 767 C CA . LYS A 1 97 ? 12.922 -2.007 -20.236 1.00 96.38 97 LYS A CA 1
ATOM 768 C C . LYS A 1 97 ? 13.848 -1.184 -21.140 1.00 96.38 97 LYS A C 1
ATOM 770 O O . LYS A 1 97 ? 14.142 -1.618 -22.243 1.00 96.38 97 LYS A O 1
ATOM 775 N N . HIS A 1 98 ? 14.340 -0.051 -20.633 1.00 96.75 98 HIS A N 1
ATOM 776 C CA . HIS A 1 98 ? 15.322 0.780 -21.325 1.00 96.75 98 HIS A CA 1
ATOM 777 C C . HIS A 1 98 ? 16.610 0.002 -21.613 1.00 96.75 98 HIS A C 1
ATOM 779 O O . HIS A 1 98 ? 17.022 -0.067 -22.763 1.00 96.75 98 HIS A O 1
ATOM 785 N N . GLN A 1 99 ? 17.198 -0.639 -20.595 1.00 95.69 99 GLN A N 1
ATOM 786 C CA . GLN A 1 99 ? 18.401 -1.461 -20.765 1.00 95.69 99 GLN A CA 1
ATOM 787 C C . GLN A 1 99 ? 18.188 -2.606 -21.759 1.00 95.69 99 GLN A C 1
ATOM 789 O O . GLN A 1 99 ? 19.053 -2.841 -22.587 1.00 95.69 99 GLN A O 1
ATOM 794 N N . LEU A 1 100 ? 17.032 -3.276 -21.715 1.00 96.25 100 LEU A N 1
ATOM 795 C CA . LEU A 1 100 ? 16.694 -4.336 -22.672 1.00 96.25 100 LEU A CA 1
ATOM 796 C C . LEU A 1 100 ? 16.521 -3.816 -24.105 1.00 96.25 100 LEU A C 1
ATOM 798 O O . LEU A 1 100 ? 16.763 -4.551 -25.051 1.00 96.25 100 LEU A O 1
ATOM 802 N N . SER A 1 101 ? 16.088 -2.566 -24.274 1.00 95.06 101 SER A N 1
ATOM 803 C CA . SER A 1 101 ? 15.920 -1.940 -25.590 1.00 95.06 101 SER A CA 1
ATOM 804 C C . SER A 1 101 ? 17.190 -1.291 -26.144 1.00 95.06 101 SER A C 1
ATOM 806 O O . SER A 1 101 ? 17.163 -0.781 -27.264 1.00 95.06 101 SER A O 1
ATOM 808 N N . LEU A 1 102 ? 18.283 -1.250 -25.373 1.00 95.12 102 LEU A N 1
ATOM 809 C CA . LEU A 1 102 ? 19.541 -0.691 -25.854 1.00 95.12 102 LEU A CA 1
ATOM 810 C C . LEU A 1 102 ? 20.102 -1.592 -26.954 1.00 95.12 102 LEU A C 1
ATOM 812 O O . LEU A 1 102 ? 20.489 -2.728 -26.706 1.00 95.12 102 LEU A O 1
ATOM 816 N N . LYS A 1 103 ? 20.153 -1.045 -28.165 1.00 95.38 103 LYS A N 1
ATOM 817 C CA . LYS A 1 103 ? 20.771 -1.659 -29.341 1.00 95.38 103 LYS A CA 1
ATOM 818 C C . LYS A 1 103 ? 22.040 -0.912 -29.702 1.00 95.38 103 LYS A C 1
ATOM 820 O O . LYS A 1 103 ? 22.127 0.305 -29.495 1.00 95.38 103 LYS A O 1
ATOM 825 N N . THR A 1 104 ? 22.996 -1.628 -30.276 1.00 96.38 104 THR A N 1
ATOM 826 C CA . THR A 1 104 ? 24.215 -1.013 -30.814 1.00 96.38 104 THR A CA 1
ATOM 827 C C . THR A 1 104 ? 23.871 -0.080 -31.978 1.00 96.38 104 THR A C 1
ATOM 829 O O . THR A 1 104 ? 22.859 -0.263 -32.657 1.00 96.38 104 THR A O 1
ATOM 832 N N . GLU A 1 105 ? 24.705 0.924 -32.251 1.00 96.50 105 GLU A N 1
ATOM 833 C CA . GLU A 1 105 ? 24.468 1.828 -33.388 1.00 96.50 105 GLU A CA 1
ATOM 834 C C .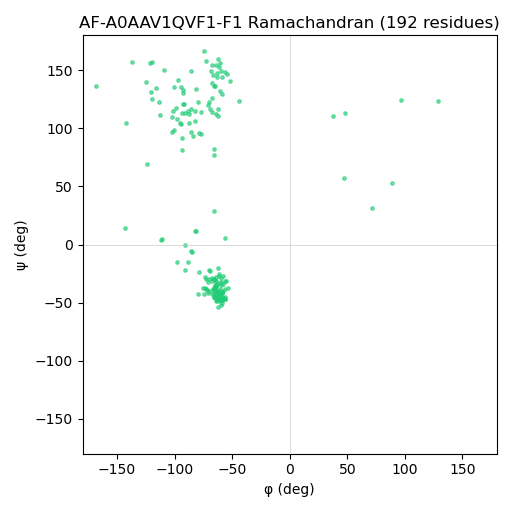 GLU A 1 105 ? 24.435 1.082 -34.727 1.00 96.50 105 GLU A C 1
ATOM 836 O O . GLU A 1 105 ? 23.641 1.414 -35.607 1.00 96.50 105 GLU A O 1
ATOM 841 N N . ARG A 1 106 ? 25.252 0.031 -34.856 1.00 96.62 106 ARG A N 1
ATOM 842 C CA . ARG A 1 106 ? 25.273 -0.855 -36.024 1.00 96.62 106 ARG A CA 1
ATOM 843 C C . ARG A 1 106 ? 23.930 -1.555 -36.224 1.00 96.62 106 ARG A C 1
ATOM 845 O O . ARG A 1 106 ? 23.413 -1.576 -37.337 1.00 96.62 106 ARG A O 1
ATOM 852 N N . GLU A 1 107 ? 23.365 -2.111 -35.158 1.00 95.56 107 GLU A N 1
ATOM 853 C CA . GLU A 1 107 ? 22.068 -2.787 -35.200 1.00 95.56 107 GLU A CA 1
ATOM 854 C C . GLU A 1 107 ? 20.929 -1.801 -35.483 1.00 95.56 107 GLU A C 1
ATOM 856 O O . GLU A 1 107 ? 20.110 -2.066 -36.359 1.00 95.56 107 GLU A O 1
ATOM 861 N N . LYS A 1 108 ? 20.935 -0.616 -34.852 1.00 96.00 108 LYS A N 1
ATOM 862 C CA . LYS A 1 108 ? 19.966 0.454 -35.149 1.00 96.00 108 LYS A CA 1
ATOM 863 C C . LYS A 1 108 ? 19.984 0.854 -36.624 1.00 96.00 108 LYS A C 1
ATOM 865 O O . LYS A 1 108 ? 18.928 0.958 -37.239 1.00 96.00 108 LYS A O 1
ATOM 870 N N . LYS A 1 109 ? 21.175 1.056 -37.202 1.00 96.12 109 LYS A N 1
ATOM 871 C CA . LYS A 1 109 ? 21.330 1.361 -38.634 1.00 96.12 109 LYS A CA 1
ATOM 872 C C . LYS A 1 109 ? 20.786 0.225 -39.502 1.00 96.12 109 LYS A C 1
ATOM 874 O O . LYS A 1 109 ? 20.027 0.487 -40.426 1.00 96.12 109 LYS A O 1
ATOM 879 N N . ARG A 1 110 ? 21.110 -1.032 -39.175 1.00 95.56 110 ARG A N 1
ATOM 880 C CA . ARG A 1 110 ? 20.610 -2.210 -39.902 1.00 95.56 110 ARG A CA 1
ATOM 881 C C . ARG A 1 110 ? 19.082 -2.287 -39.896 1.00 95.56 110 ARG A C 1
ATOM 883 O O . ARG A 1 110 ? 18.497 -2.478 -40.954 1.00 95.56 110 ARG A O 1
ATOM 890 N N . GLU A 1 111 ? 18.449 -2.124 -38.738 1.00 94.50 111 GLU A N 1
ATOM 891 C CA . GLU A 1 111 ? 16.986 -2.159 -38.612 1.00 94.50 111 GLU A CA 1
ATOM 892 C C . GLU A 1 111 ? 16.303 -0.994 -39.330 1.00 94.50 111 GLU A C 1
ATOM 894 O O . GLU A 1 111 ? 15.251 -1.179 -39.936 1.00 94.50 111 GLU A O 1
ATOM 899 N N . MET A 1 112 ? 16.911 0.195 -39.287 1.00 94.31 112 MET A N 1
ATOM 900 C CA . MET A 1 112 ? 16.418 1.376 -39.994 1.00 94.31 112 MET A CA 1
ATOM 901 C C . MET A 1 112 ? 16.481 1.195 -41.515 1.00 94.31 112 MET A C 1
ATOM 903 O O . MET A 1 112 ? 15.537 1.559 -42.211 1.00 94.31 112 MET A O 1
ATOM 907 N N . TYR A 1 113 ? 17.572 0.624 -42.034 1.00 96.81 113 TYR A N 1
ATOM 908 C CA . TYR A 1 113 ? 17.734 0.395 -43.471 1.00 96.81 113 TYR A CA 1
ATOM 909 C C . TYR A 1 113 ? 16.895 -0.781 -43.984 1.00 96.81 113 TYR A C 1
ATOM 911 O O . TYR A 1 113 ? 16.329 -0.700 -45.075 1.00 96.81 113 TYR A O 1
ATOM 919 N N . PHE A 1 114 ? 16.769 -1.853 -43.196 1.00 92.81 114 PHE A N 1
ATOM 920 C CA . PHE A 1 114 ? 16.074 -3.082 -43.587 1.00 92.81 114 PHE A CA 1
ATOM 921 C C . PHE A 1 114 ? 14.959 -3.445 -42.596 1.00 92.81 114 PHE A C 1
ATOM 923 O O . PHE A 1 114 ? 15.067 -4.446 -41.880 1.00 92.81 114 PHE A O 1
ATOM 930 N N . PRO A 1 115 ? 13.865 -2.664 -42.540 1.00 94.19 115 PRO A N 1
ATOM 931 C CA . PRO A 1 115 ? 12.713 -3.037 -41.733 1.00 94.19 115 PRO A CA 1
ATOM 932 C C . PRO A 1 115 ? 12.048 -4.291 -42.316 1.00 94.19 115 PRO A C 1
ATOM 934 O O . PRO A 1 115 ? 11.989 -4.452 -43.537 1.00 94.19 115 PRO A O 1
ATOM 937 N N . MET A 1 116 ? 11.493 -5.162 -41.464 1.00 89.88 116 MET A N 1
ATOM 938 C CA . MET A 1 116 ? 10.631 -6.249 -41.941 1.00 89.88 116 MET A CA 1
ATOM 939 C C . MET A 1 116 ? 9.401 -5.653 -42.626 1.00 89.88 116 MET A C 1
ATOM 941 O O . MET A 1 116 ? 8.539 -5.052 -41.982 1.00 89.88 116 MET A O 1
ATOM 945 N N . ARG A 1 117 ? 9.327 -5.815 -43.947 1.00 88.00 117 ARG A N 1
ATOM 946 C CA . ARG A 1 117 ? 8.200 -5.360 -44.760 1.00 88.00 117 ARG A CA 1
ATOM 947 C C . ARG A 1 117 ? 7.224 -6.513 -44.942 1.00 88.00 117 ARG A C 1
ATOM 949 O O . ARG A 1 117 ? 7.635 -7.627 -45.251 1.00 88.00 117 ARG A O 1
ATOM 956 N N . LYS A 1 118 ? 5.931 -6.237 -44.786 1.00 89.19 118 LYS A N 1
ATOM 957 C CA . LYS A 1 118 ? 4.875 -7.169 -45.190 1.00 89.19 118 LYS A CA 1
ATOM 958 C C . LYS A 1 118 ? 4.693 -7.043 -46.701 1.00 89.19 118 LYS A C 1
ATOM 960 O O . LYS A 1 118 ? 4.447 -5.941 -47.182 1.00 89.19 118 LYS A O 1
ATOM 965 N N . TYR A 1 119 ? 4.834 -8.141 -47.434 1.00 83.25 119 TYR A N 1
ATOM 966 C CA . TYR A 1 119 ? 4.602 -8.193 -48.876 1.00 83.25 119 TYR A CA 1
ATOM 967 C C . TYR A 1 119 ? 3.819 -9.456 -49.238 1.00 83.25 119 TYR A C 1
ATOM 969 O O . TYR A 1 119 ? 3.832 -10.435 -48.496 1.00 83.25 119 TYR A O 1
ATOM 977 N N . ALA A 1 120 ? 3.133 -9.412 -50.377 1.00 79.75 120 ALA A N 1
ATOM 978 C CA . ALA A 1 120 ? 2.453 -10.550 -50.978 1.00 79.75 120 ALA A CA 1
ATOM 979 C C . ALA A 1 120 ? 2.963 -10.716 -52.412 1.00 79.75 120 ALA A C 1
ATOM 981 O O . ALA A 1 120 ? 3.188 -9.727 -53.113 1.00 79.75 120 ALA A O 1
ATOM 982 N N . ILE A 1 121 ? 3.163 -11.959 -52.841 1.00 74.69 121 ILE A N 1
ATOM 983 C CA . ILE A 1 121 ? 3.600 -12.271 -54.201 1.00 74.69 121 ILE A CA 1
ATOM 984 C C . ILE A 1 121 ? 2.347 -12.515 -55.040 1.00 74.69 121 ILE A C 1
ATOM 986 O O . ILE A 1 121 ? 1.550 -13.397 -54.730 1.00 74.69 121 ILE A O 1
ATOM 990 N N . LYS A 1 122 ? 2.162 -11.733 -56.106 1.00 56.47 122 LYS A N 1
ATOM 991 C CA . LYS A 1 122 ? 1.101 -11.984 -57.085 1.00 56.47 122 LYS A CA 1
ATOM 992 C C . LYS A 1 122 ? 1.587 -13.045 -58.070 1.00 56.47 122 LYS A C 1
ATOM 994 O O . LYS A 1 122 ? 2.513 -12.789 -58.836 1.00 56.47 122 LYS A O 1
A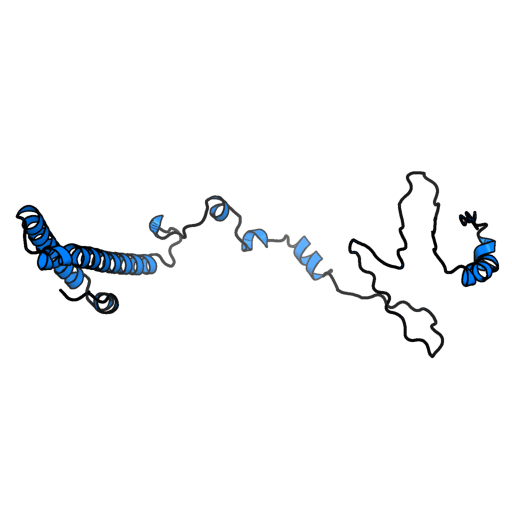TOM 999 N N . VAL A 1 123 ? 0.949 -14.210 -58.076 1.00 57.84 123 VAL A N 1
ATOM 1000 C CA . VAL A 1 123 ? 1.183 -15.242 -59.094 1.00 57.84 123 VAL A CA 1
ATOM 1001 C C . VAL A 1 123 ? 0.615 -14.743 -60.429 1.00 57.84 123 VAL A C 1
ATOM 1003 O O . VAL A 1 123 ? -0.561 -14.391 -60.509 1.00 57.84 123 VAL A O 1
ATOM 1006 N N . ARG A 1 124 ? 1.442 -14.667 -61.482 1.00 42.75 124 ARG A N 1
ATOM 1007 C CA . ARG A 1 124 ? 0.975 -14.467 -62.865 1.00 42.75 124 ARG A CA 1
ATOM 1008 C C . ARG A 1 124 ? 0.809 -15.835 -63.525 1.00 42.75 124 ARG A C 1
ATOM 1010 O O . ARG A 1 124 ? 1.699 -16.291 -64.228 1.00 42.75 124 ARG A O 1
ATOM 1017 N N . GLY A 1 125 ? -0.321 -16.484 -63.266 1.00 42.53 125 GLY A N 1
ATOM 1018 C CA . GLY A 1 125 ? -0.841 -17.530 -64.144 1.00 42.53 125 GLY A CA 1
ATOM 1019 C C . GLY A 1 125 ? -1.812 -16.890 -65.132 1.00 42.53 125 GLY A C 1
ATOM 1020 O O . GLY A 1 125 ? -2.640 -16.075 -64.724 1.00 42.53 125 GLY A O 1
ATOM 1021 N N . CYS A 1 126 ? -1.692 -17.209 -66.419 1.00 38.16 126 CYS A N 1
ATOM 1022 C CA . CYS A 1 126 ? -2.670 -16.852 -67.443 1.00 38.16 126 CYS A CA 1
ATOM 1023 C C . CYS A 1 126 ? -3.986 -17.592 -67.163 1.00 38.16 126 CYS A C 1
ATOM 1025 O O . CYS A 1 126 ? -4.234 -18.648 -67.735 1.00 38.16 126 CYS A O 1
ATOM 1027 N N . VAL A 1 127 ? -4.819 -17.061 -66.269 1.00 38.38 127 VAL A N 1
ATOM 1028 C CA . VAL A 1 127 ? -6.214 -17.494 -66.164 1.00 38.38 127 VAL A CA 1
ATOM 1029 C C . VAL A 1 127 ? -6.944 -16.834 -67.327 1.00 38.38 127 VAL A C 1
ATOM 1031 O O . VAL A 1 127 ? -6.985 -15.604 -67.423 1.00 38.38 127 VAL A O 1
ATOM 1034 N N . LYS A 1 128 ? -7.416 -17.657 -68.270 1.00 36.44 128 LYS A N 1
ATOM 1035 C CA . LYS A 1 128 ? -8.302 -17.212 -69.349 1.00 36.44 128 LYS A CA 1
ATOM 1036 C C . LYS A 1 128 ? -9.538 -16.545 -68.732 1.00 36.44 128 LYS A C 1
ATOM 1038 O O . LYS A 1 128 ? -9.949 -16.881 -67.629 1.00 36.44 128 LYS A O 1
ATOM 1043 N N . SER A 1 129 ? -10.069 -15.572 -69.452 1.00 38.38 129 SER A N 1
ATOM 1044 C CA . SER A 1 129 ? -10.803 -14.392 -68.992 1.00 38.38 129 SER A CA 1
ATOM 1045 C C . SER A 1 129 ? -12.051 -14.545 -68.108 1.00 38.38 129 SER A C 1
ATOM 1047 O O . SER A 1 129 ? -12.632 -13.505 -67.833 1.00 38.38 129 SER A O 1
ATOM 1049 N N . ASP A 1 130 ? -12.466 -15.723 -67.626 1.00 41.88 130 ASP A N 1
ATOM 1050 C CA . ASP A 1 130 ? -13.776 -15.874 -66.954 1.00 41.88 130 ASP A CA 1
ATOM 1051 C C . ASP A 1 130 ? -13.837 -16.835 -65.747 1.00 41.88 130 ASP A C 1
ATOM 1053 O O . ASP A 1 130 ? -14.924 -17.139 -65.257 1.00 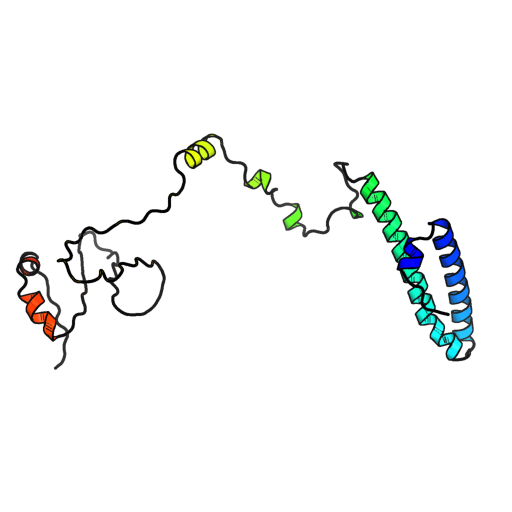41.88 130 ASP A O 1
ATOM 1057 N N . GLU A 1 131 ? -12.708 -17.260 -65.170 1.00 40.56 131 GLU A N 1
ATOM 1058 C CA . GLU A 1 131 ? -12.721 -18.053 -63.927 1.00 40.56 131 GLU A CA 1
ATOM 1059 C C . GLU A 1 131 ? -12.102 -17.279 -62.757 1.00 40.56 131 GLU A C 1
ATOM 1061 O O . GLU A 1 131 ? -10.962 -16.809 -62.808 1.00 40.56 131 GLU A O 1
ATOM 1066 N N . LYS A 1 132 ? -12.881 -17.100 -61.678 1.00 34.00 132 LYS A N 1
ATOM 1067 C CA . LYS A 1 132 ? -12.421 -16.421 -60.458 1.00 34.00 132 LYS A CA 1
ATOM 1068 C C . LYS A 1 132 ? -11.200 -17.169 -59.904 1.00 34.00 132 LYS A C 1
ATOM 1070 O O . LYS A 1 132 ? -11.297 -18.376 -59.694 1.00 34.00 132 LYS A O 1
ATOM 1075 N N . PRO A 1 133 ? -10.080 -16.488 -59.603 1.00 39.28 133 PRO A N 1
ATOM 1076 C CA . PRO A 1 133 ? -8.920 -17.151 -59.027 1.00 39.28 133 PRO A CA 1
ATOM 1077 C C . PRO A 1 133 ? -9.297 -17.700 -57.650 1.00 39.28 133 PRO A C 1
ATOM 1079 O O . PRO A 1 133 ? -9.547 -16.931 -56.719 1.00 39.28 133 PRO A O 1
ATOM 1082 N N . VAL A 1 134 ? -9.346 -19.026 -57.520 1.00 39.91 134 VAL A N 1
ATOM 1083 C CA . VAL A 1 134 ? -9.458 -19.682 -56.216 1.00 39.91 134 VAL A CA 1
ATOM 1084 C C . VAL A 1 134 ? -8.194 -19.308 -55.448 1.00 39.91 134 VAL A C 1
ATOM 1086 O O . VAL A 1 134 ? -7.076 -19.537 -55.906 1.00 39.91 134 VAL A O 1
ATOM 1089 N N . HIS A 1 135 ? -8.377 -18.589 -54.346 1.00 33.22 135 HIS A N 1
ATOM 1090 C CA . HIS A 1 135 ? -7.311 -18.020 -53.536 1.00 33.22 135 HIS A CA 1
ATOM 1091 C C . HIS A 1 135 ? -6.156 -19.004 -53.307 1.00 33.22 135 HIS A C 1
ATOM 1093 O O . HIS A 1 135 ? -6.346 -20.063 -52.720 1.00 33.22 135 HIS A O 1
ATOM 1099 N N . VAL A 1 136 ? -4.934 -18.616 -53.681 1.00 35.38 136 VAL A N 1
ATOM 1100 C CA . VAL A 1 136 ? -3.729 -19.303 -53.205 1.00 35.38 136 VAL A CA 1
ATOM 1101 C C . VAL A 1 136 ? -3.387 -18.714 -51.840 1.00 35.38 136 VAL A C 1
ATOM 1103 O O . VAL A 1 136 ? -2.744 -17.668 -51.737 1.00 35.38 136 VAL A O 1
ATOM 1106 N N . ALA A 1 137 ? -3.884 -19.352 -50.785 1.00 30.38 137 ALA A N 1
ATOM 1107 C CA . ALA A 1 137 ? -3.508 -19.047 -49.414 1.00 30.38 137 ALA A CA 1
ATOM 1108 C C . ALA A 1 137 ? -2.386 -20.000 -48.984 1.00 30.38 137 ALA A C 1
ATOM 1110 O O . ALA A 1 137 ? -2.622 -21.169 -48.700 1.00 30.38 137 ALA A O 1
ATOM 1111 N N . CYS A 1 138 ? -1.150 -19.503 -48.917 1.00 34.31 138 CYS A N 1
ATOM 1112 C CA . CYS A 1 138 ? -0.065 -20.240 -48.276 1.00 34.31 138 CYS A CA 1
ATOM 1113 C C . CYS A 1 138 ? -0.221 -20.102 -46.758 1.00 34.31 138 CYS A C 1
ATOM 1115 O O . CYS A 1 138 ? 0.226 -19.112 -46.174 1.00 34.31 138 CYS A O 1
ATOM 1117 N N . HIS A 1 139 ? -0.873 -21.073 -46.122 1.00 34.12 139 HIS A N 1
ATOM 1118 C CA . HIS A 1 139 ? -0.904 -21.170 -44.669 1.00 34.12 139 HIS A CA 1
ATOM 1119 C C . HIS A 1 139 ? 0.219 -22.105 -44.211 1.00 34.12 139 HIS A C 1
ATOM 1121 O O . HIS A 1 139 ? 0.202 -23.299 -44.485 1.00 34.12 139 HIS A O 1
ATOM 1127 N N . VAL A 1 140 ? 1.215 -21.562 -43.508 1.00 37.41 140 VAL A N 1
ATOM 1128 C CA . VAL A 1 140 ? 2.137 -22.382 -42.714 1.00 37.41 140 VAL A CA 1
ATOM 1129 C C . VAL A 1 140 ? 1.469 -22.570 -41.361 1.00 37.41 140 VAL A C 1
ATOM 1131 O O . VAL A 1 140 ? 1.482 -21.677 -40.515 1.00 37.41 140 VAL A O 1
ATOM 1134 N N . GLY A 1 141 ? 0.800 -23.703 -41.196 1.00 31.77 141 GLY A N 1
ATOM 1135 C CA . GLY A 1 141 ? 0.108 -24.076 -39.972 1.00 31.77 141 GLY A CA 1
ATOM 1136 C C . GLY A 1 141 ? -0.295 -25.540 -40.031 1.00 31.77 141 GLY A C 1
ATOM 1137 O O . GLY A 1 141 ? -0.726 -26.019 -41.072 1.00 31.77 141 GLY A O 1
ATOM 1138 N N . ASN A 1 142 ? -0.092 -26.240 -38.922 1.00 42.97 142 ASN A N 1
ATOM 1139 C CA . ASN A 1 142 ? -0.386 -27.658 -38.780 1.00 42.97 142 ASN A CA 1
ATOM 1140 C C . ASN A 1 142 ? -1.890 -27.974 -38.942 1.00 42.97 142 ASN A C 1
ATOM 1142 O O . ASN A 1 142 ? -2.726 -27.248 -38.407 1.00 42.97 142 ASN A O 1
ATOM 1146 N N . VAL A 1 143 ? -2.130 -29.170 -39.497 1.00 38.88 143 VAL A N 1
ATOM 1147 C CA . VAL A 1 143 ? -3.279 -30.094 -39.339 1.00 38.88 143 VAL A CA 1
ATOM 1148 C C . VAL A 1 143 ? -4.412 -30.059 -40.395 1.00 38.88 143 VAL A C 1
ATOM 1150 O O . VAL A 1 143 ? -5.036 -29.032 -40.623 1.00 38.88 143 VAL A O 1
ATOM 1153 N N . GLU A 1 144 ? -4.637 -31.261 -40.963 1.00 42.56 144 GLU A N 1
ATOM 115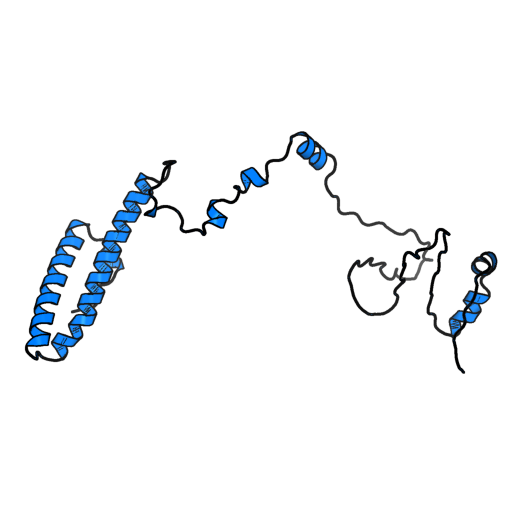4 C CA . GLU A 1 144 ? -5.843 -31.911 -41.538 1.00 42.56 144 GLU A CA 1
ATOM 1155 C C . GLU A 1 144 ? -6.751 -31.167 -42.537 1.00 42.56 144 GLU A C 1
ATOM 1157 O O . GLU A 1 144 ? -7.537 -30.301 -42.168 1.00 42.56 144 GLU A O 1
ATOM 1162 N N . GLY A 1 145 ? -6.763 -31.663 -43.785 1.00 37.00 145 GLY A N 1
ATOM 1163 C CA . GLY A 1 145 ? -7.867 -31.475 -44.738 1.00 37.00 145 GLY A CA 1
ATOM 1164 C C . GLY A 1 145 ? -7.460 -30.948 -46.118 1.00 37.00 145 GLY A C 1
ATOM 1165 O O . GLY A 1 145 ? -6.842 -29.898 -46.214 1.00 37.00 145 GLY A O 1
ATOM 1166 N N . GLU A 1 146 ? -7.833 -31.726 -47.142 1.00 33.88 146 GLU A N 1
ATOM 1167 C CA . GLU A 1 146 ? -7.914 -31.484 -48.599 1.00 33.88 146 GLU A CA 1
ATOM 1168 C C . GLU A 1 146 ? -6.838 -30.617 -49.287 1.00 33.88 146 GLU A C 1
ATOM 1170 O O . GLU A 1 146 ? -6.800 -29.394 -49.186 1.00 33.88 146 GLU A O 1
ATOM 1175 N N . GLY A 1 147 ? -6.014 -31.290 -50.104 1.00 44.88 147 GLY A N 1
ATOM 1176 C CA . GLY A 1 147 ? -5.089 -30.657 -51.051 1.00 44.88 147 GLY A CA 1
ATOM 1177 C C . GLY A 1 147 ? -3.711 -30.328 -50.476 1.00 44.88 147 GLY A C 1
ATOM 1178 O O . GLY A 1 147 ? -3.242 -29.198 -50.583 1.00 44.88 147 GLY A O 1
ATOM 1179 N N . LEU A 1 148 ? -3.041 -31.313 -49.869 1.00 34.66 148 LEU A N 1
ATOM 1180 C CA . LEU A 1 148 ? -1.701 -31.162 -49.291 1.00 34.66 148 LEU A CA 1
ATOM 1181 C C . LEU A 1 148 ? -0.613 -31.681 -50.241 1.00 34.66 148 LEU A C 1
ATOM 1183 O O . LEU A 1 148 ? -0.525 -32.876 -50.506 1.00 34.66 148 LEU A O 1
ATOM 1187 N N . ILE A 1 149 ? 0.277 -30.790 -50.684 1.00 40.53 149 ILE A N 1
ATOM 1188 C CA . ILE A 1 149 ? 1.579 -31.174 -51.248 1.00 40.53 149 ILE A CA 1
ATOM 1189 C C . ILE A 1 149 ? 2.559 -31.289 -50.075 1.00 40.53 149 ILE A C 1
ATOM 1191 O O . ILE A 1 149 ? 3.009 -30.279 -49.530 1.00 40.53 149 ILE A O 1
ATOM 1195 N N . MET A 1 150 ? 2.895 -32.517 -49.676 1.00 35.12 150 MET A N 1
ATOM 1196 C CA . MET A 1 150 ? 3.966 -32.777 -48.710 1.00 35.12 150 MET A CA 1
ATOM 1197 C C . MET A 1 150 ? 5.307 -32.900 -49.435 1.00 35.12 150 MET A C 1
ATOM 1199 O O . MET A 1 150 ? 5.549 -33.868 -50.150 1.00 35.12 150 MET A O 1
ATOM 1203 N N . VAL A 1 151 ? 6.199 -31.932 -49.216 1.00 41.47 151 VAL A N 1
ATOM 1204 C CA . VAL A 1 151 ? 7.606 -32.020 -49.629 1.00 41.47 151 VAL A CA 1
ATOM 1205 C C . VAL A 1 151 ? 8.426 -32.465 -48.420 1.00 41.47 151 VAL A C 1
ATOM 1207 O O . VAL A 1 151 ? 8.615 -31.694 -47.480 1.00 41.47 151 VAL A O 1
ATOM 1210 N N . LEU A 1 152 ? 8.898 -33.711 -48.436 1.00 37.69 152 LEU A N 1
ATOM 1211 C CA . LEU A 1 152 ? 9.827 -34.249 -47.440 1.00 37.69 152 LEU A CA 1
ATOM 1212 C C . LEU A 1 152 ? 11.249 -34.252 -48.020 1.00 37.69 152 LEU A C 1
ATOM 1214 O O . LEU A 1 152 ? 11.428 -34.679 -49.162 1.00 37.69 152 LEU A O 1
ATOM 1218 N N . PRO A 1 153 ? 12.275 -33.816 -47.270 1.00 35.09 153 PRO A N 1
ATOM 1219 C CA . PRO A 1 153 ? 13.652 -34.091 -47.650 1.00 35.09 153 PRO A CA 1
ATOM 1220 C C . PRO A 1 153 ? 13.930 -35.585 -47.431 1.00 35.09 153 PRO A C 1
ATOM 1222 O O . PRO A 1 153 ? 13.806 -36.081 -46.311 1.00 35.09 153 PRO A O 1
ATOM 1225 N N . SER A 1 154 ? 14.285 -36.301 -48.498 1.00 37.12 154 SER A N 1
ATOM 1226 C CA . SER A 1 154 ? 14.815 -37.664 -48.394 1.00 37.12 154 SER A CA 1
ATOM 1227 C C . SER A 1 154 ? 16.325 -37.620 -48.155 1.00 37.12 154 SER A C 1
ATOM 1229 O O . SER A 1 154 ? 17.001 -36.692 -48.597 1.00 37.12 154 SER A O 1
ATOM 1231 N N . ALA A 1 155 ? 16.841 -38.614 -47.435 1.00 44.41 155 ALA A N 1
ATOM 1232 C CA . ALA A 1 155 ? 18.195 -38.650 -46.887 1.00 44.41 155 ALA A CA 1
ATOM 1233 C C . ALA A 1 155 ? 19.286 -39.113 -47.874 1.00 44.41 155 ALA A C 1
ATOM 1235 O O . ALA A 1 155 ? 20.404 -39.376 -47.446 1.00 44.41 155 ALA A O 1
ATOM 1236 N N . GLU A 1 156 ? 19.001 -39.209 -49.172 1.00 37.03 156 GLU A N 1
ATOM 1237 C CA . GLU A 1 156 ? 19.956 -39.739 -50.150 1.00 37.03 156 GLU A CA 1
ATOM 1238 C C . GLU A 1 156 ? 20.264 -38.699 -51.232 1.00 37.03 156 GLU A C 1
ATOM 1240 O O . GLU A 1 156 ? 19.366 -38.064 -51.780 1.00 37.03 156 GLU A O 1
ATOM 1245 N N . GLU A 1 157 ? 21.560 -38.503 -51.485 1.00 44.06 157 GLU A N 1
ATOM 1246 C CA . GLU A 1 157 ? 22.231 -37.389 -52.178 1.00 44.06 157 GLU A CA 1
ATOM 1247 C C . GLU A 1 157 ? 21.918 -37.229 -53.687 1.00 44.06 157 GLU A C 1
ATOM 1249 O O . GLU A 1 157 ? 22.725 -36.705 -54.453 1.00 44.06 157 GLU A O 1
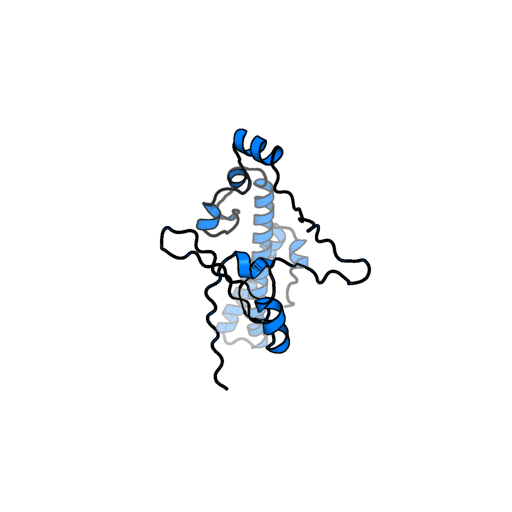ATOM 1254 N N . GLY A 1 158 ? 20.730 -37.630 -54.139 1.00 43.06 158 GLY A N 1
ATOM 1255 C CA . GLY A 1 158 ? 20.210 -37.383 -55.482 1.00 43.06 158 GLY A CA 1
ATOM 1256 C C . GLY A 1 158 ? 18.968 -36.495 -55.434 1.00 43.06 158 GLY A C 1
ATOM 1257 O O . GLY A 1 158 ? 18.064 -36.720 -54.635 1.00 43.06 158 GLY A O 1
ATOM 1258 N N . LEU A 1 159 ? 18.891 -35.479 -56.300 1.00 42.69 159 LEU A N 1
ATOM 1259 C CA . LEU A 1 159 ? 17.710 -34.619 -56.464 1.00 42.69 159 LEU A CA 1
ATOM 1260 C C . LEU A 1 159 ? 16.518 -35.418 -57.025 1.00 42.69 159 LEU A C 1
ATOM 1262 O O . LEU A 1 159 ? 16.177 -35.300 -58.199 1.00 42.69 159 LEU A O 1
ATOM 1266 N N . ALA A 1 160 ? 15.858 -36.211 -56.186 1.00 42.44 160 ALA A N 1
ATOM 1267 C CA . ALA A 1 160 ? 14.590 -36.844 -56.509 1.00 42.44 160 ALA A CA 1
ATOM 1268 C C . ALA A 1 160 ? 13.444 -35.926 -56.061 1.00 42.44 160 ALA A C 1
ATOM 1270 O O . ALA A 1 160 ? 13.246 -35.668 -54.874 1.00 42.44 160 ALA A O 1
ATOM 1271 N N . ARG A 1 161 ? 12.691 -35.393 -57.028 1.00 46.16 161 ARG A N 1
ATOM 1272 C CA . ARG A 1 161 ? 11.438 -34.672 -56.776 1.00 46.16 161 ARG A CA 1
ATOM 1273 C C . ARG A 1 161 ? 10.291 -35.664 -56.894 1.00 46.16 161 ARG A C 1
ATOM 1275 O O . ARG A 1 161 ? 9.768 -35.864 -57.984 1.00 46.16 161 ARG A O 1
ATOM 1282 N N . THR A 1 162 ? 9.907 -36.282 -55.786 1.00 42.66 162 THR A N 1
ATOM 1283 C CA . THR A 1 162 ? 8.709 -37.126 -55.760 1.00 42.66 162 THR A CA 1
ATOM 1284 C C . THR A 1 162 ? 7.497 -36.244 -55.494 1.00 42.66 162 THR A C 1
ATOM 1286 O O . THR A 1 162 ? 7.409 -35.601 -54.450 1.00 42.66 162 THR A O 1
ATOM 1289 N N . VAL A 1 163 ? 6.578 -36.185 -56.456 1.00 48.88 163 VAL A N 1
ATOM 1290 C CA . VAL A 1 163 ? 5.316 -35.449 -56.341 1.00 48.88 163 VAL A CA 1
ATOM 1291 C C . VAL A 1 163 ? 4.195 -36.477 -56.320 1.00 48.88 163 VAL A C 1
ATOM 1293 O O . VAL A 1 163 ? 3.958 -37.154 -57.315 1.00 48.88 163 VAL A O 1
ATOM 1296 N N . MET A 1 164 ? 3.528 -36.607 -55.176 1.00 44.28 164 MET A N 1
ATOM 1297 C CA . MET A 1 164 ? 2.322 -37.421 -55.050 1.00 44.28 164 MET A CA 1
ATOM 1298 C C . MET A 1 164 ? 1.114 -36.528 -55.316 1.00 44.28 164 MET A C 1
ATOM 1300 O O . MET A 1 164 ? 0.933 -35.519 -54.634 1.00 44.28 164 MET A O 1
ATOM 1304 N N . VAL A 1 165 ? 0.314 -36.887 -56.318 1.00 51.56 165 VAL A N 1
ATOM 1305 C CA . VAL A 1 165 ? -0.932 -36.195 -56.660 1.00 51.56 165 VAL A CA 1
ATOM 1306 C C . VAL A 1 165 ? -2.064 -37.201 -56.530 1.00 51.56 165 VAL A C 1
ATOM 1308 O O . VAL A 1 165 ? -2.012 -38.267 -57.139 1.00 51.56 165 VAL A O 1
ATOM 1311 N N . THR A 1 166 ? -3.075 -36.869 -55.738 1.00 46.09 166 THR A N 1
ATOM 1312 C CA . THR A 1 166 ? -4.297 -37.668 -55.626 1.00 46.09 166 THR A CA 1
ATOM 1313 C C . THR A 1 166 ? -5.371 -36.980 -56.459 1.00 46.09 166 THR A C 1
ATOM 1315 O O . THR A 1 166 ? -5.740 -35.847 -56.151 1.00 46.09 166 THR A O 1
ATOM 1318 N N . LEU A 1 167 ? -5.827 -37.632 -57.530 1.00 54.69 167 LEU A N 1
ATOM 1319 C CA . LEU A 1 167 ? -6.820 -37.100 -58.469 1.00 54.69 167 LEU A CA 1
ATOM 1320 C C . LEU A 1 167 ? -8.054 -38.012 -58.537 1.00 54.69 167 LEU A C 1
ATOM 1322 O O . LEU A 1 167 ? -7.932 -39.207 -58.256 1.00 54.69 167 LEU A O 1
ATOM 1326 N N . PRO A 1 168 ? -9.226 -37.480 -58.931 1.00 54.53 168 PRO A N 1
ATOM 1327 C CA . PRO A 1 168 ? -10.393 -38.292 -59.272 1.00 54.53 168 PRO A CA 1
ATOM 1328 C C . PRO A 1 168 ? -10.078 -39.265 -60.422 1.00 54.53 168 PRO A C 1
ATOM 1330 O O . PRO A 1 168 ? -9.357 -38.907 -61.356 1.00 54.53 168 PRO A O 1
ATOM 1333 N N . GLU A 1 169 ? -10.644 -40.478 -60.393 1.00 53.34 169 GLU A N 1
ATOM 1334 C CA . GLU A 1 169 ? -10.354 -41.535 -61.384 1.00 53.34 169 GLU A CA 1
ATOM 1335 C C . GLU A 1 169 ? -10.596 -41.095 -62.840 1.00 53.34 169 GLU A C 1
ATOM 1337 O O . GLU A 1 169 ? -9.867 -41.501 -63.744 1.00 53.34 169 GLU A O 1
ATOM 1342 N N . GLU A 1 170 ? -11.564 -40.207 -63.072 1.00 51.34 170 GLU A N 1
ATOM 1343 C CA . GLU A 1 170 ? -11.923 -39.689 -64.400 1.00 51.34 170 GLU A CA 1
ATOM 1344 C C . GLU A 1 170 ? -10.852 -38.775 -65.024 1.00 51.34 170 GLU A C 1
ATOM 1346 O O . GLU A 1 170 ? -10.798 -38.599 -66.245 1.00 51.34 170 GLU A O 1
ATOM 1351 N N . GLU A 1 171 ? -9.988 -38.179 -64.201 1.00 56.44 171 GLU A N 1
ATOM 1352 C CA . GLU A 1 171 ? -8.956 -37.232 -64.638 1.00 56.44 171 GLU A CA 1
ATOM 1353 C C . GLU A 1 171 ? -7.580 -37.890 -64.794 1.00 56.44 171 GLU A C 1
ATOM 1355 O O . GLU A 1 171 ? -6.706 -37.356 -65.481 1.00 56.44 171 GLU A O 1
ATOM 1360 N N . MET A 1 172 ? -7.411 -39.096 -64.244 1.00 57.19 172 MET A N 1
ATOM 1361 C CA . MET A 1 172 ? -6.199 -39.898 -64.387 1.00 57.19 172 MET A CA 1
ATOM 1362 C C . MET A 1 172 ? -5.787 -40.197 -65.838 1.00 57.19 172 MET A C 1
ATOM 1364 O O . MET A 1 172 ? -4.608 -40.006 -66.153 1.00 57.19 172 MET A O 1
ATOM 1368 N N . PRO A 1 173 ? -6.684 -40.624 -66.752 1.00 57.56 173 PRO A N 1
ATOM 1369 C CA . PRO A 1 173 ? -6.279 -40.916 -68.127 1.00 57.56 173 PRO A CA 1
ATOM 1370 C C . PRO A 1 173 ? -5.781 -39.664 -68.863 1.00 57.56 173 PRO A C 1
ATOM 1372 O O . PRO A 1 173 ? -4.795 -39.736 -69.592 1.00 57.56 173 PRO A O 1
ATOM 1375 N N . LYS A 1 174 ? -6.372 -38.494 -68.585 1.00 60.00 174 LYS A N 1
ATOM 1376 C CA . LYS A 1 174 ? -5.953 -37.212 -69.178 1.00 60.00 174 LYS A CA 1
ATOM 1377 C C . LYS A 1 174 ? -4.540 -36.812 -68.749 1.00 60.00 174 LYS A C 1
ATOM 1379 O O . LYS A 1 174 ? -3.801 -36.241 -69.543 1.00 60.00 174 LYS A O 1
ATOM 1384 N N . LEU A 1 175 ? -4.159 -37.127 -67.509 1.00 60.41 175 LEU A N 1
ATOM 1385 C CA . LEU A 1 175 ? -2.822 -36.845 -66.990 1.00 60.41 175 LEU A CA 1
ATOM 1386 C C . LEU A 1 175 ? -1.764 -37.795 -67.574 1.00 60.41 175 LEU A C 1
ATOM 1388 O O . LEU A 1 175 ? -0.647 -37.376 -67.872 1.00 60.41 175 LEU A O 1
ATOM 1392 N N . CYS A 1 176 ? -2.112 -39.069 -67.768 1.00 56.88 176 CYS A N 1
ATOM 1393 C CA . CYS A 1 176 ? -1.220 -40.066 -68.367 1.00 56.88 176 CYS A CA 1
ATOM 1394 C C . CYS A 1 176 ? -0.923 -39.788 -69.851 1.00 56.88 176 CYS A C 1
ATOM 1396 O O . CYS A 1 176 ? 0.149 -40.145 -70.346 1.00 56.88 176 CYS A O 1
ATOM 1398 N N . GLU A 1 177 ? -1.853 -39.144 -70.556 1.00 57.56 177 GLU A N 1
ATOM 1399 C CA . GLU A 1 177 ? -1.703 -38.738 -71.959 1.00 57.56 177 GLU A CA 1
ATOM 1400 C C . GLU A 1 177 ? -0.978 -37.390 -72.132 1.00 57.56 177 GLU A C 1
ATOM 1402 O O . GLU A 1 177 ? -0.639 -37.009 -73.256 1.00 57.56 177 GLU A O 1
ATOM 1407 N N . ASP A 1 178 ? -0.686 -36.671 -71.041 1.00 61.97 178 ASP A N 1
ATOM 1408 C CA . ASP A 1 178 ? -0.025 -35.369 -71.110 1.00 61.97 178 ASP A CA 1
ATOM 1409 C C . ASP A 1 178 ? 1.442 -35.507 -71.561 1.00 61.97 178 ASP A C 1
ATOM 1411 O O . ASP A 1 178 ? 2.308 -36.078 -70.884 1.00 61.97 178 ASP A O 1
ATOM 1415 N N . GLN A 1 179 ? 1.743 -34.927 -72.725 1.00 49.28 179 GLN A N 1
ATOM 1416 C CA . GLN A 1 179 ? 3.072 -34.964 -73.336 1.00 49.28 179 GLN A CA 1
ATOM 1417 C C . GLN A 1 179 ? 4.161 -34.309 -72.478 1.00 49.28 179 GLN A C 1
ATOM 1419 O O . GLN A 1 179 ? 5.332 -34.670 -72.609 1.00 49.28 179 GLN A O 1
ATOM 1424 N N . ALA A 1 180 ? 3.827 -33.337 -71.626 1.00 56.56 180 ALA A N 1
ATOM 1425 C CA . ALA A 1 180 ? 4.800 -32.712 -70.735 1.00 56.56 180 ALA A CA 1
ATOM 1426 C C . ALA A 1 180 ? 5.227 -33.671 -69.615 1.00 56.56 180 ALA A C 1
ATOM 1428 O O . ALA A 1 180 ? 6.387 -33.653 -69.204 1.00 56.56 180 ALA A O 1
ATOM 1429 N N . ILE A 1 181 ? 4.313 -34.537 -69.173 1.00 58.22 181 ILE A N 1
ATOM 1430 C CA . ILE A 1 181 ? 4.541 -35.513 -68.106 1.00 58.22 181 ILE A CA 1
ATOM 1431 C C . ILE A 1 181 ? 5.290 -36.731 -68.649 1.00 58.22 181 ILE A C 1
ATOM 1433 O O . ILE A 1 181 ? 6.277 -37.156 -68.051 1.00 58.22 181 ILE A O 1
ATOM 1437 N N . GLN A 1 182 ? 4.924 -37.232 -69.833 1.00 54.50 182 GLN A N 1
ATOM 1438 C CA . GLN A 1 182 ? 5.620 -38.361 -70.467 1.00 54.50 182 GLN A CA 1
ATOM 1439 C C . GLN A 1 182 ? 7.104 -38.079 -70.755 1.00 54.50 182 GLN A C 1
ATOM 1441 O O . GLN A 1 182 ? 7.944 -38.973 -70.636 1.00 54.50 182 GLN A O 1
ATOM 1446 N N . ARG A 1 183 ? 7.462 -36.824 -71.069 1.00 54.81 183 ARG A N 1
ATOM 1447 C CA . ARG A 1 183 ? 8.863 -36.407 -71.289 1.00 54.81 183 ARG A CA 1
ATOM 1448 C C . ARG A 1 183 ? 9.756 -36.575 -70.060 1.00 54.81 183 ARG A C 1
ATOM 1450 O O . ARG A 1 183 ? 10.973 -36.610 -70.212 1.00 54.81 183 ARG A O 1
ATOM 1457 N N . LEU A 1 184 ? 9.173 -36.666 -68.866 1.00 55.97 184 LEU A N 1
ATOM 1458 C CA . LEU A 1 184 ? 9.906 -36.798 -67.608 1.00 55.97 184 LEU A CA 1
ATOM 1459 C C . LEU A 1 184 ? 10.158 -38.258 -67.202 1.00 55.97 184 LEU A C 1
ATOM 1461 O O . LEU A 1 184 ? 10.774 -38.478 -66.166 1.00 55.97 184 LEU A O 1
ATOM 1465 N N . GLN A 1 185 ? 9.697 -39.232 -67.999 1.00 46.19 185 GLN A N 1
ATOM 1466 C CA . GLN A 1 185 ? 9.792 -40.671 -67.706 1.00 46.19 185 GLN A CA 1
ATOM 1467 C C . GLN A 1 185 ? 9.366 -41.023 -66.264 1.00 46.19 185 GLN A C 1
ATOM 1469 O O . GLN A 1 185 ? 10.151 -41.585 -65.495 1.00 46.19 185 GLN A O 1
ATOM 1474 N N . PRO A 1 186 ? 8.135 -40.669 -65.852 1.00 57.47 186 PRO A N 1
ATOM 1475 C CA . PRO A 1 186 ? 7.689 -40.904 -64.489 1.00 57.47 186 PRO A CA 1
ATOM 1476 C C . PRO A 1 186 ? 7.549 -42.404 -64.210 1.00 57.47 186 PRO A C 1
ATOM 1478 O O . PRO A 1 186 ? 7.012 -43.161 -65.019 1.00 57.47 186 PRO A O 1
ATOM 1481 N N . THR A 1 187 ? 7.982 -42.835 -63.024 1.00 46.28 187 THR A N 1
ATOM 1482 C CA . THR A 1 187 ? 7.625 -44.161 -62.507 1.00 46.28 187 THR A CA 1
ATOM 1483 C C . THR A 1 187 ? 6.244 -44.067 -61.868 1.00 46.28 187 THR A C 1
ATOM 1485 O O . THR A 1 187 ? 6.087 -43.472 -60.804 1.00 46.28 187 THR A O 1
ATOM 1488 N N . MET A 1 188 ? 5.235 -44.621 -62.539 1.00 54.41 188 MET A N 1
ATOM 1489 C CA . MET A 1 188 ? 3.845 -44.577 -62.084 1.00 54.41 188 MET A CA 1
ATOM 1490 C C . MET A 1 188 ? 3.558 -45.771 -61.172 1.00 54.41 188 MET A C 1
ATOM 1492 O O . MET A 1 188 ? 3.581 -46.918 -61.614 1.00 54.41 188 MET A O 1
ATOM 1496 N N . LEU A 1 189 ? 3.266 -45.506 -59.900 1.00 50.28 189 LEU A N 1
ATOM 1497 C CA . LEU A 1 189 ? 2.755 -46.512 -58.970 1.00 50.28 189 LEU A CA 1
ATOM 1498 C C . LEU A 1 189 ? 1.244 -46.322 -58.844 1.00 50.28 189 LEU A C 1
ATOM 1500 O O . LEU A 1 189 ? 0.775 -45.438 -58.134 1.00 50.28 189 LEU A O 1
ATOM 1504 N N . ILE A 1 190 ? 0.486 -47.137 -59.576 1.00 52.25 190 ILE A N 1
ATOM 1505 C CA . ILE A 1 190 ? -0.979 -47.133 -59.549 1.00 52.25 190 ILE A CA 1
ATOM 1506 C C . ILE A 1 190 ? -1.414 -48.194 -58.537 1.00 52.25 190 ILE A C 1
ATOM 1508 O O . ILE A 1 190 ? -1.346 -49.388 -58.818 1.00 52.25 190 ILE A O 1
ATOM 1512 N N . SER A 1 191 ? -1.833 -47.777 -57.344 1.00 42.44 191 SER A N 1
ATOM 1513 C CA . SER A 1 191 ? -2.440 -48.676 -56.361 1.00 42.44 191 SER A CA 1
ATOM 1514 C C . SER A 1 191 ? -3.955 -48.489 -56.370 1.00 42.44 191 SER A C 1
ATOM 1516 O O . SER A 1 191 ? -4.471 -47.577 -55.728 1.00 42.44 191 SER A O 1
ATOM 1518 N N . GLY A 1 192 ? -4.656 -49.353 -57.099 1.00 39.28 192 GLY A N 1
ATOM 1519 C CA . GLY A 1 192 ? -6.112 -49.456 -57.072 1.00 39.28 192 GLY A CA 1
ATOM 1520 C C . GLY A 1 192 ? -6.511 -50.922 -57.172 1.00 39.28 192 GLY A C 1
ATOM 1521 O O . GLY A 1 192 ? -6.376 -51.536 -58.229 1.00 39.28 192 GLY A O 1
ATOM 1522 N N . THR A 1 193 ? -6.935 -51.519 -56.061 1.00 31.56 193 THR A N 1
ATOM 1523 C CA . THR A 1 193 ? -7.731 -52.752 -56.101 1.00 31.56 193 THR A CA 1
ATOM 1524 C C . THR A 1 193 ? -9.072 -52.436 -56.760 1.00 31.56 193 THR A C 1
ATOM 1526 O O . THR A 1 193 ? -9.640 -51.390 -56.456 1.00 31.56 193 THR A O 1
ATOM 1529 N N . ARG A 1 194 ? -9.527 -53.327 -57.654 1.00 31.75 194 ARG A N 1
ATOM 1530 C CA . ARG A 1 194 ? -10.857 -53.294 -58.289 1.00 31.75 194 ARG A CA 1
ATOM 1531 C C . ARG A 1 194 ? -11.988 -53.022 -57.304 1.00 31.75 194 ARG A C 1
ATOM 1533 O O . ARG A 1 194 ? -11.892 -53.545 -56.171 1.00 31.75 194 ARG A O 1
#

Secondary structure (DSSP, 8-state):
-PPPPHHHHHHS-HHHHHHHHHHHHHHHHHHHHHHHTT--HHHHTHHHHHHHHHHHHHHHHHHHHHHHHHHHHTT-SS--TTTS----HHHHHSPPHHHHH---HHHHHHHHHS--------------TT---------------S-----PPPSSSS----------TTTHHHHHT-HHHHTT----------

Foldseek 3Di:
DDQDDLVVLLPDDLVVLVVVLVVLVVLLVVLVVCVVVVHDPVSVVCNVRSVVNNVSSVVSSVVVVLVVLCVVCVPPPDDDPVNDDDDDPVVVPDDDPVVVPDDDPVVVVVCVVDPDDDDDDDDDDPDDDDDDPPDPDPDPDDDDDDDDFDDDDDPDDDPDDDTDDDDDPVCVVVQVPDPVNVVVVDDDDDDDDD

Radius of gyration: 41.22 Å; Cα contacts (8 Å, |Δi|>4): 54; chains: 1; bounding box: 51×70×109 Å

Sequence (194 aa):
MARIKVHELRQKSKADLLAQLKDLKAELALLRVAKVTGGAPNKLSKIKVVRLSIAQVLTVISQKQKAVLREAYKKKKLLPLDLRPKKTRAIRRRLTKHQLSLKTEREKKREMYFPMRKYAIKVRGCVKSDEKPVHVACHVGNVEGEGLIMVLPSAEEGLARTVMVTLPEEEMPKLCEDQAIQRLQPTMLISGTR

InterPro domains:
  IPR001854 Large ribosomal subunit protein uL29 [MF_00374] (4-64)
  IPR001854 Large ribosomal subunit protein uL29 [PF00831] (8-64)
  IPR001854 Large ribosomal subunit protein uL29 [TIGR00012] (8-64)
  IPR001854 Large ribosomal subunit protein uL29 [cd00427] (8-64)
  IPR036049 Large ribosomal subunit protein uL29 superfamily [G3DSA:1.10.287.310] (1-77)
  IPR036049 Large ribosomal subunit protein uL29 superfamily [SSF46561] (4-65)
  IPR045059 Large ribosomal subunit protein uL29, eukaryota [PTHR45722] (1-123)

Solvent-accessible surface area (backbone atoms only — not comparable to full-atom values): 13193 Å² total; per-residue (Å²): 132,82,83,78,59,70,71,64,61,67,76,50,53,75,66,57,53,52,52,55,47,51,53,51,51,55,52,49,51,54,48,51,53,36,57,74,74,69,48,59,66,79,61,54,61,43,53,63,55,49,53,51,46,49,52,51,52,53,49,52,52,54,49,52,53,51,52,55,51,47,63,78,42,68,87,48,92,80,67,59,80,86,76,47,83,93,68,57,71,68,71,71,69,51,80,53,72,66,66,71,66,65,66,54,71,69,54,52,52,48,46,71,76,58,59,92,73,92,83,82,85,82,82,88,70,92,70,65,97,83,67,82,80,77,79,87,75,88,72,93,70,89,83,89,82,88,88,77,82,78,85,74,89,72,96,57,102,58,98,75,84,79,80,80,79,91,74,60,79,87,53,47,63,63,55,72,67,31,69,78,52,57,74,66,67,70,86,82,84,84,87,74,82,132

Mean predicted aligned error: 17.5 Å

Organism: NCBI:txid77055